Protein AF-A0A9P6EAX9-F1 (afdb_monomer_lite)

Secondary structure (DSSP, 8-state):
-------PPPP------HHHHHHHHHHHHHHHHH--S-HHHHHHHHHHHHHHHHHHHHHHHHS--TTHHHHHHHHHHHHHHHHHSTT---HHHHHHHHHHHHHHHTT-SSPPTTHHHHHHHHHHHHHHHHHHH--HHHHHHHHHHHHHHHHHHTTT--HHHHHHHHHHHHHHHHHHHTT-S-TT-THHHHHHHHHHHHHHHHTTSS-HHHHHHHHHHHHHHHHHHHHHHHHHHTTTSPPPSS-S-HHHHHHHHHHHHHHHHH--SHHHHHHHHHHHHHHHHHHHHHHT---HHHHHHHHHHHHHHHHHHHHS---HHHHHHHHHHHHHHHHHHHHHHHHHHHH---

Radius of gyration: 26.37 Å; chains: 1; bounding box: 105×35×87 Å

Sequence (346 aa):
MATRWSSQAKPSTITVTVEELLKNATVSYKAYLAVSGDLDEKRHALRRAINDYDQAYSLVIQSPHKLRVTIAINYAAALDEQFKVPGERAGRNAIEVLSQTVDDTQFRTPKSPLYPNLLDNLGQLYLNKYLEEKDGDALKSAREIFESNRVALHKTKGLLYNRALLGLATFTCLRWESGSWPKRSYTMIDELRDAIGMMKLVLQDRNAELQLACLEQLAIAHDFCYRQASSSIKFNKPAPRNSPDLADLNKAVEYNSAALQHAPDEAAAAPILVNLARQLFERHFKERSSDTFDLYEILERVRDAEECIGQLGYSSSLRALRDELIQLKDNIADYQRDKHASISPN

pLDDT: mean 85.96, std 12.09, range [41.72, 98.0]

Structure (mmCIF, N/CA/C/O backbone):
data_AF-A0A9P6EAX9-F1
#
_entry.id   AF-A0A9P6EAX9-F1
#
loop_
_atom_site.group_PDB
_atom_site.id
_atom_site.type_symbol
_atom_site.label_atom_id
_atom_site.label_alt_id
_atom_site.label_comp_id
_atom_site.label_asym_id
_atom_site.label_entity_id
_atom_site.label_seq_id
_atom_site.pdbx_PDB_ins_code
_atom_site.Cartn_x
_atom_site.Cartn_y
_atom_site.Cartn_z
_atom_site.occupancy
_atom_site.B_iso_or_equiv
_atom_site.auth_seq_id
_atom_site.auth_comp_id
_atom_site.auth_asym_id
_atom_site.auth_atom_id
_atom_site.pdbx_PDB_model_num
ATOM 1 N N . MET A 1 1 ? -71.524 12.231 39.595 1.00 41.72 1 MET A N 1
ATOM 2 C CA . MET A 1 1 ? -70.826 12.053 38.304 1.00 41.72 1 MET A CA 1
ATOM 3 C C . MET A 1 1 ? -69.331 12.067 38.577 1.00 41.72 1 MET A C 1
ATOM 5 O O . MET A 1 1 ? -68.798 13.125 38.870 1.00 41.72 1 MET A O 1
ATOM 9 N N . ALA A 1 2 ? -68.691 10.897 38.593 1.00 41.72 2 ALA A N 1
ATOM 10 C CA . ALA A 1 2 ? -67.254 10.743 38.810 1.00 41.72 2 ALA A CA 1
ATOM 11 C C . ALA A 1 2 ? -66.644 10.149 37.536 1.00 41.72 2 ALA A C 1
ATOM 13 O O . ALA A 1 2 ? -66.912 8.997 37.191 1.00 41.72 2 ALA A O 1
ATOM 14 N N . THR A 1 3 ? -65.892 10.961 36.800 1.00 50.09 3 THR A N 1
ATOM 15 C CA . THR A 1 3 ? -65.264 10.575 35.535 1.00 50.09 3 THR A CA 1
ATOM 16 C C . THR A 1 3 ? -63.892 9.965 35.816 1.00 50.09 3 THR A C 1
ATOM 18 O O . THR A 1 3 ? -63.015 10.604 36.396 1.00 50.09 3 THR A O 1
ATOM 21 N N . ARG A 1 4 ? -63.739 8.695 35.422 1.00 54.56 4 ARG A N 1
ATOM 22 C CA . ARG A 1 4 ? -62.517 7.880 35.487 1.00 54.56 4 ARG A CA 1
ATOM 23 C C . ARG A 1 4 ? -61.314 8.607 34.878 1.00 54.56 4 ARG A C 1
ATOM 25 O O . ARG A 1 4 ? -61.331 8.943 33.698 1.00 54.56 4 ARG A O 1
ATOM 32 N N . TRP A 1 5 ? -60.246 8.744 35.658 1.00 49.12 5 TRP A N 1
ATOM 33 C CA . TRP A 1 5 ? -58.908 9.038 35.150 1.00 49.12 5 TRP A CA 1
ATOM 34 C C . TRP A 1 5 ? -58.296 7.755 34.575 1.00 49.12 5 TRP A C 1
ATOM 36 O O . TRP A 1 5 ? -58.066 6.782 35.289 1.00 49.12 5 TRP A O 1
ATOM 46 N N . SER A 1 6 ? -58.073 7.752 33.263 1.00 54.78 6 SER A N 1
ATOM 47 C CA . SER A 1 6 ? -57.337 6.718 32.536 1.00 54.78 6 SER A CA 1
ATOM 48 C C . SER A 1 6 ? -55.836 6.931 32.747 1.00 54.78 6 SER A C 1
ATOM 50 O O . SER A 1 6 ? -55.277 7.897 32.228 1.00 54.78 6 SER A O 1
ATOM 52 N N . SER A 1 7 ? -55.171 6.035 33.480 1.00 59.16 7 SER A N 1
ATOM 53 C CA . SER A 1 7 ? -53.710 6.023 33.588 1.00 59.16 7 SER A CA 1
ATOM 54 C C . SER A 1 7 ? -53.091 5.603 32.249 1.00 59.16 7 SER A C 1
ATOM 56 O O . SER A 1 7 ? -53.110 4.425 31.895 1.00 59.16 7 SER A O 1
ATOM 58 N N . GLN A 1 8 ? -52.541 6.555 31.495 1.00 60.50 8 GLN A N 1
ATOM 59 C CA . GLN A 1 8 ? -51.684 6.239 30.352 1.00 60.50 8 GLN A CA 1
ATOM 60 C C . GLN A 1 8 ? -50.385 5.604 30.866 1.00 60.50 8 GLN A C 1
ATOM 62 O O . GLN A 1 8 ? -49.638 6.222 31.626 1.00 60.50 8 GLN A O 1
ATOM 67 N N . ALA A 1 9 ? -50.128 4.356 30.471 1.00 61.84 9 ALA A N 1
ATOM 68 C CA . ALA A 1 9 ? -48.857 3.691 30.719 1.00 61.84 9 ALA A CA 1
ATOM 69 C C . ALA A 1 9 ? -47.735 4.480 30.024 1.00 61.84 9 ALA A C 1
ATOM 71 O O . ALA A 1 9 ? -47.826 4.764 28.828 1.00 61.84 9 ALA A O 1
ATOM 72 N N . LYS A 1 10 ? -46.690 4.860 30.770 1.00 67.94 10 LYS A N 1
ATOM 73 C CA . LYS A 1 10 ? -45.512 5.513 30.187 1.00 67.94 10 LYS A CA 1
ATOM 74 C C . LYS A 1 10 ? -44.872 4.559 29.169 1.00 67.94 10 LYS A C 1
ATOM 76 O O . LYS A 1 10 ? -44.654 3.399 29.522 1.00 67.94 10 LYS A O 1
ATOM 81 N N . PRO A 1 11 ? -44.561 5.016 27.944 1.00 63.31 11 PRO A N 1
ATOM 82 C CA . PRO A 1 11 ? -43.847 4.193 26.979 1.00 63.31 11 PRO A CA 1
ATOM 83 C C . PRO A 1 11 ? -42.507 3.775 27.585 1.00 63.31 11 PRO A C 1
ATOM 85 O O . PRO A 1 11 ? -41.741 4.611 28.065 1.00 63.31 11 PRO A O 1
ATOM 88 N N . SER A 1 12 ? -42.248 2.471 27.610 1.00 68.31 12 SER A N 1
ATOM 89 C CA . SER A 1 12 ? -40.967 1.919 28.031 1.00 68.31 12 SER A CA 1
ATOM 90 C C . SER A 1 12 ? -39.901 2.332 27.021 1.00 68.31 12 SER A C 1
ATOM 92 O O . SER A 1 12 ? -39.884 1.832 25.895 1.00 68.31 12 SER A O 1
ATOM 94 N N . THR A 1 13 ? -39.026 3.256 27.405 1.00 78.88 13 THR A N 1
ATOM 95 C CA . THR A 1 13 ? -37.878 3.664 26.594 1.00 78.88 13 THR A CA 1
ATOM 96 C C . THR A 1 13 ? -36.884 2.504 26.541 1.00 78.88 13 THR A C 1
ATOM 98 O O . THR A 1 13 ? -36.170 2.243 27.509 1.00 78.88 13 THR A O 1
ATOM 101 N N . ILE A 1 14 ? -36.864 1.763 25.432 1.00 79.44 14 ILE A N 1
ATOM 102 C CA . ILE A 1 14 ? -35.852 0.727 25.198 1.00 79.44 14 ILE A CA 1
ATOM 103 C C . ILE A 1 14 ? -34.508 1.446 25.066 1.00 79.44 14 ILE A C 1
ATOM 105 O O . ILE A 1 14 ? -34.306 2.234 24.145 1.00 79.44 14 ILE A O 1
ATOM 109 N N . THR A 1 15 ? -33.614 1.223 26.028 1.00 87.69 15 THR A N 1
ATOM 110 C CA . THR A 1 15 ? -32.278 1.829 26.025 1.00 87.69 15 THR A CA 1
ATOM 111 C C . THR A 1 15 ? -31.355 0.902 25.248 1.00 87.69 15 THR A C 1
ATOM 113 O O . THR A 1 15 ? -31.013 -0.167 25.744 1.00 87.69 15 THR A O 1
ATOM 116 N N . VAL A 1 16 ? -31.004 1.277 24.017 1.00 90.88 16 VAL A N 1
ATOM 117 C CA . VAL A 1 16 ? -30.080 0.494 23.184 1.00 90.88 16 VAL A CA 1
ATOM 118 C C . VAL A 1 16 ? -28.661 0.649 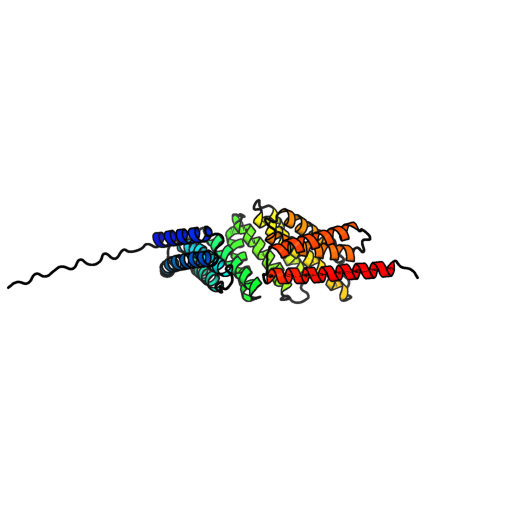23.730 1.00 90.88 16 VAL A C 1
ATOM 120 O O . VAL A 1 16 ? -28.211 1.765 23.996 1.00 90.88 16 VAL A O 1
ATOM 123 N N . THR A 1 17 ? -27.959 -0.465 23.916 1.00 95.19 17 THR A N 1
ATOM 124 C CA . THR A 1 17 ? -26.588 -0.478 24.451 1.00 95.19 17 THR A CA 1
ATOM 125 C C . THR A 1 17 ? -25.532 -0.283 23.356 1.00 95.19 17 THR A C 1
ATOM 127 O O . THR A 1 17 ? -25.765 -0.569 22.181 1.00 95.19 17 THR A O 1
ATOM 130 N N . VAL A 1 18 ? -24.329 0.168 23.735 1.00 95.56 18 VAL A N 1
ATOM 131 C CA . VAL A 1 18 ? -23.184 0.299 22.809 1.00 95.56 18 VAL A CA 1
ATOM 132 C C . VAL A 1 18 ? -22.813 -1.055 22.196 1.00 95.56 18 VAL A C 1
ATOM 134 O O . VAL A 1 18 ? -22.507 -1.140 21.007 1.00 95.56 18 VAL A O 1
ATOM 137 N N . GLU A 1 19 ? -22.851 -2.124 22.992 1.00 96.62 19 GLU A N 1
ATOM 138 C CA . GLU A 1 19 ? -22.610 -3.497 22.554 1.00 96.62 19 GLU A CA 1
ATOM 139 C C . GLU A 1 19 ? -23.600 -3.947 21.469 1.00 96.62 19 GLU A C 1
ATOM 141 O O . GLU A 1 19 ? -23.188 -4.563 20.483 1.00 96.62 19 GLU A O 1
ATOM 146 N N . GLU A 1 20 ? -24.889 -3.632 21.625 1.00 96.38 20 GLU A N 1
ATOM 147 C CA . GLU A 1 20 ? -25.919 -3.942 20.627 1.00 96.38 20 GLU A CA 1
ATOM 148 C C . GLU A 1 20 ? -25.704 -3.162 19.330 1.00 96.38 20 GLU A C 1
ATOM 150 O O . GLU A 1 20 ? -25.782 -3.755 18.253 1.00 96.38 20 GLU A O 1
ATOM 155 N N . LEU A 1 21 ? -25.366 -1.871 19.412 1.00 96.56 21 LEU A N 1
ATOM 156 C CA . LEU A 1 21 ? -25.064 -1.070 18.222 1.00 96.56 21 LEU A CA 1
ATOM 157 C C . LEU A 1 21 ? -23.832 -1.590 17.480 1.00 96.56 21 LEU A C 1
ATOM 159 O O . LEU A 1 21 ? -23.895 -1.788 16.270 1.00 96.56 21 LEU A O 1
ATOM 163 N N . LEU A 1 22 ? -22.736 -1.892 18.186 1.00 96.75 22 LEU A N 1
ATOM 164 C CA . LEU A 1 22 ? -21.545 -2.475 17.560 1.00 96.75 22 LEU A CA 1
ATOM 165 C C . LEU A 1 22 ? -21.862 -3.829 16.907 1.00 96.75 22 LEU A C 1
ATOM 167 O O . LEU A 1 22 ? -21.378 -4.119 15.809 1.00 96.75 22 LEU A O 1
ATOM 171 N N . LYS A 1 23 ? -22.678 -4.665 17.559 1.00 97.50 23 LYS A N 1
ATOM 172 C CA . LYS A 1 23 ? -23.116 -5.945 16.992 1.00 97.50 23 LYS A CA 1
ATOM 173 C C . LYS A 1 23 ? -23.905 -5.730 15.700 1.00 97.50 23 LYS A C 1
ATOM 175 O O . LYS A 1 23 ? -23.606 -6.394 14.710 1.00 97.50 23 LYS A O 1
ATOM 180 N N . ASN A 1 24 ? -24.860 -4.802 15.696 1.00 97.06 24 ASN A N 1
ATOM 181 C CA . ASN A 1 24 ? -25.660 -4.474 14.515 1.00 97.06 24 ASN A CA 1
ATOM 182 C C . ASN A 1 24 ? -24.784 -3.927 13.382 1.00 97.06 24 ASN A C 1
ATOM 184 O O . ASN A 1 24 ? -24.851 -4.443 12.269 1.00 97.06 24 ASN A O 1
ATOM 188 N N . ALA A 1 25 ? -23.877 -2.995 13.683 1.00 96.94 25 ALA A N 1
ATOM 189 C CA . ALA A 1 25 ? -22.932 -2.450 12.711 1.00 96.94 25 ALA A CA 1
ATOM 190 C C . ALA A 1 25 ? -22.034 -3.535 12.098 1.00 96.94 25 ALA A C 1
ATOM 192 O O . ALA A 1 25 ? -21.832 -3.584 10.885 1.00 96.94 25 ALA A O 1
ATOM 193 N N . THR A 1 26 ? -21.567 -4.478 12.921 1.00 97.12 26 THR A N 1
ATOM 194 C CA . THR A 1 26 ? -20.780 -5.629 12.454 1.00 97.12 26 THR A CA 1
ATOM 195 C C . THR A 1 26 ? -21.598 -6.537 11.529 1.00 97.12 26 THR A C 1
ATOM 197 O O . THR A 1 26 ? -21.067 -7.042 10.541 1.00 97.12 26 THR A O 1
ATOM 200 N N . VAL A 1 27 ? -22.883 -6.762 11.827 1.00 98.00 27 VAL A N 1
ATOM 201 C CA . VAL A 1 27 ? -23.789 -7.542 10.964 1.00 98.00 27 VAL A CA 1
ATOM 202 C C . VAL A 1 27 ? -24.004 -6.831 9.629 1.00 98.00 27 VAL A C 1
ATOM 204 O O . VAL A 1 27 ? -23.849 -7.465 8.586 1.00 98.00 27 VAL A O 1
ATOM 207 N N . SER A 1 28 ? -24.280 -5.528 9.646 1.00 97.56 28 SER A N 1
ATOM 208 C CA . SER A 1 28 ? -24.445 -4.723 8.431 1.00 97.56 28 SER A CA 1
ATOM 209 C C . SER A 1 28 ? -23.180 -4.717 7.572 1.00 97.56 28 SER A C 1
ATOM 211 O O . SER A 1 28 ? -23.262 -4.881 6.357 1.00 97.56 28 SER A O 1
ATOM 213 N N . TYR A 1 29 ? -21.996 -4.624 8.183 1.00 97.06 29 TYR A N 1
ATOM 214 C CA . TYR A 1 29 ? -20.732 -4.678 7.446 1.00 97.06 29 TYR A CA 1
ATOM 215 C C . TYR A 1 29 ? -20.460 -6.059 6.833 1.00 97.06 29 TYR A C 1
ATOM 217 O O . TYR A 1 29 ? -20.009 -6.160 5.696 1.00 97.06 2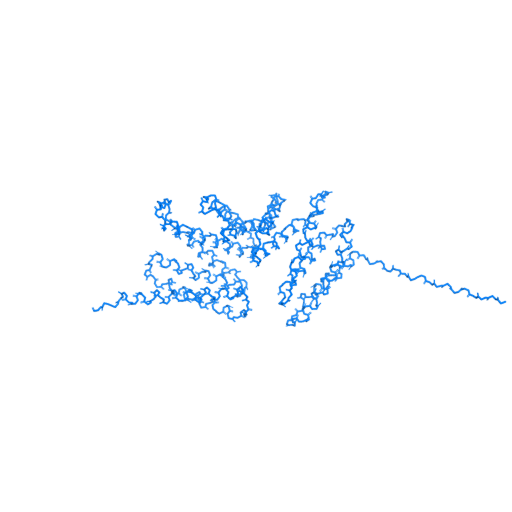9 TYR A O 1
ATOM 225 N N . LYS A 1 30 ? -20.793 -7.146 7.541 1.00 97.12 30 LYS A N 1
ATOM 226 C CA . LYS A 1 30 ? -20.725 -8.500 6.967 1.00 97.12 30 LYS A CA 1
ATOM 227 C C . LYS A 1 30 ? -21.694 -8.684 5.802 1.00 97.12 30 LYS A C 1
ATOM 229 O O . LYS A 1 30 ? -21.341 -9.359 4.842 1.00 97.12 30 LYS A O 1
ATOM 234 N N . ALA A 1 31 ? -22.885 -8.088 5.878 1.00 96.50 31 ALA A N 1
ATOM 235 C CA . ALA A 1 31 ? -23.830 -8.093 4.767 1.00 96.50 31 ALA A CA 1
ATOM 236 C C . ALA A 1 31 ? -23.253 -7.353 3.551 1.00 96.50 31 ALA A C 1
ATOM 238 O O . ALA A 1 31 ? -23.313 -7.891 2.454 1.00 96.50 31 ALA A O 1
ATOM 239 N N . TYR A 1 32 ? -22.612 -6.194 3.751 1.00 95.25 32 TYR A N 1
ATOM 240 C CA . TYR A 1 32 ? -21.865 -5.492 2.698 1.00 95.25 32 TYR A CA 1
ATOM 241 C C . TYR A 1 32 ? -20.819 -6.390 2.020 1.00 95.25 32 TYR A C 1
ATOM 243 O O . TYR A 1 32 ? -20.809 -6.491 0.795 1.00 95.25 32 TYR A O 1
ATOM 251 N N . LEU A 1 33 ? -19.982 -7.079 2.801 1.00 94.50 33 LEU A N 1
ATOM 252 C CA . LEU A 1 33 ? -18.945 -7.969 2.264 1.00 94.50 33 LEU A CA 1
ATOM 253 C C . LEU A 1 33 ? -19.511 -9.168 1.485 1.00 94.50 33 LEU A C 1
ATOM 255 O O . LEU A 1 33 ? -18.798 -9.754 0.677 1.00 94.50 33 LEU A O 1
ATOM 259 N N . ALA A 1 34 ? -20.769 -9.542 1.730 1.00 96.12 34 ALA A N 1
ATOM 260 C CA . ALA A 1 34 ? -21.436 -10.651 1.054 1.00 96.12 34 ALA A CA 1
ATOM 261 C C . ALA A 1 34 ? -22.100 -10.259 -0.281 1.00 96.12 34 ALA A C 1
ATOM 263 O O . ALA A 1 34 ? -22.456 -11.149 -1.054 1.00 96.12 34 ALA A O 1
ATOM 264 N N . VAL A 1 35 ? -22.276 -8.961 -0.571 1.00 94.94 35 VAL A N 1
ATOM 265 C CA . VAL A 1 35 ? -22.859 -8.505 -1.843 1.00 94.94 35 VAL A CA 1
ATOM 266 C C . VAL A 1 35 ? -21.855 -8.717 -2.980 1.00 94.94 35 VAL A C 1
ATOM 268 O O . VAL A 1 35 ? -20.726 -8.225 -2.927 1.00 94.94 35 VAL A O 1
ATOM 271 N N . SER A 1 36 ? -22.280 -9.412 -4.039 1.00 92.31 36 SER A N 1
ATOM 272 C CA . SER A 1 36 ? -21.478 -9.649 -5.246 1.00 92.31 36 SER A CA 1
ATOM 273 C C . SER A 1 36 ? -22.208 -9.148 -6.497 1.00 92.31 36 SER A C 1
ATOM 275 O O . SER A 1 36 ? -23.413 -9.330 -6.632 1.00 92.31 36 SER A O 1
ATOM 277 N N . GLY A 1 37 ? -21.481 -8.506 -7.415 1.00 86.25 37 GLY A N 1
ATOM 278 C CA . GLY A 1 37 ? -21.971 -8.142 -8.752 1.00 86.25 37 GLY A CA 1
ATOM 279 C C . GLY A 1 37 ? -22.761 -6.830 -8.867 1.00 86.25 37 GLY A C 1
ATOM 280 O O . GLY A 1 37 ? -22.475 -6.058 -9.779 1.00 86.25 37 GLY A O 1
ATOM 281 N N . ASP A 1 38 ? -23.705 -6.537 -7.967 1.00 93.06 38 ASP A N 1
ATOM 282 C CA . ASP A 1 38 ? -24.504 -5.299 -8.029 1.00 93.06 38 ASP A CA 1
ATOM 283 C C . ASP A 1 38 ? -23.842 -4.150 -7.243 1.00 93.06 38 ASP A C 1
ATOM 285 O O . ASP A 1 38 ? -23.732 -4.171 -6.013 1.00 93.06 38 ASP A O 1
ATOM 289 N N . LEU A 1 39 ? -23.386 -3.124 -7.969 1.00 90.50 39 LEU A N 1
ATOM 290 C CA . LEU A 1 39 ? -22.712 -1.958 -7.395 1.00 90.50 39 LEU A CA 1
ATOM 291 C C . LEU A 1 39 ? -23.649 -1.085 -6.546 1.00 90.50 39 LEU A C 1
ATOM 293 O O . LEU A 1 39 ? -23.202 -0.515 -5.547 1.00 90.50 39 LEU A O 1
ATOM 297 N N . ASP A 1 40 ? -24.923 -0.965 -6.918 1.00 92.56 40 ASP A N 1
ATOM 298 C CA . ASP A 1 40 ? -25.885 -0.125 -6.203 1.00 92.56 40 ASP A CA 1
ATOM 299 C C . ASP A 1 40 ? -26.363 -0.808 -4.921 1.00 92.56 40 ASP A C 1
ATOM 301 O O . ASP A 1 40 ? -26.431 -0.163 -3.868 1.00 92.56 40 ASP A O 1
ATOM 305 N N . GLU A 1 41 ? -26.580 -2.124 -4.964 1.00 94.44 41 GLU A N 1
ATOM 306 C CA . GLU A 1 41 ? -26.809 -2.920 -3.756 1.00 94.44 41 GLU A CA 1
ATOM 307 C C . GLU A 1 41 ? -25.602 -2.832 -2.809 1.00 94.44 41 GLU A C 1
ATOM 309 O O . GLU A 1 41 ? -25.761 -2.561 -1.613 1.00 94.44 41 GLU A O 1
ATOM 314 N N . LYS A 1 42 ? -24.379 -2.960 -3.346 1.00 92.44 42 LYS A N 1
ATOM 315 C CA . LYS A 1 42 ? -23.140 -2.873 -2.561 1.00 92.44 42 LYS A CA 1
ATOM 316 C C . LYS A 1 42 ? -22.981 -1.500 -1.900 1.00 92.44 42 LYS A C 1
ATOM 318 O O . LYS A 1 42 ? -22.670 -1.426 -0.709 1.00 92.44 42 LYS A O 1
ATOM 323 N N . ARG A 1 43 ? -23.263 -0.412 -2.628 1.00 92.75 43 ARG A N 1
ATOM 324 C CA . ARG A 1 43 ? -23.310 0.961 -2.087 1.00 92.75 43 ARG A CA 1
ATOM 325 C C . ARG A 1 43 ? -24.326 1.091 -0.960 1.00 92.75 43 ARG A C 1
ATOM 327 O O . ARG A 1 43 ? -24.022 1.685 0.075 1.00 92.75 43 ARG A O 1
ATOM 334 N N . HIS A 1 44 ? -25.531 0.560 -1.153 1.00 94.31 44 HIS A N 1
ATOM 335 C CA . HIS A 1 44 ? -26.592 0.647 -0.157 1.00 94.31 44 HIS A CA 1
ATOM 336 C C . HIS A 1 44 ? -26.225 -0.103 1.130 1.00 94.31 44 HIS A C 1
ATOM 338 O O . HIS A 1 44 ? -26.353 0.451 2.226 1.00 94.31 44 HIS A O 1
ATOM 344 N N . ALA A 1 45 ? -25.700 -1.324 1.003 1.00 95.19 45 ALA A N 1
ATOM 345 C CA . ALA A 1 45 ? -25.240 -2.123 2.134 1.00 95.19 45 ALA A CA 1
ATOM 346 C C . ALA A 1 45 ? -24.093 -1.438 2.899 1.00 95.19 45 ALA A C 1
ATOM 348 O O . ALA A 1 45 ? -24.118 -1.391 4.131 1.00 95.19 45 ALA A O 1
ATOM 349 N N . LEU A 1 46 ? -23.131 -0.840 2.186 1.00 94.81 46 LEU A N 1
ATOM 350 C CA . LEU A 1 46 ? -22.018 -0.122 2.807 1.00 94.81 46 LEU A CA 1
ATOM 351 C C . LEU A 1 46 ? -22.481 1.120 3.577 1.00 94.81 46 LEU A C 1
ATOM 353 O O . LEU A 1 46 ? -22.107 1.299 4.734 1.00 94.81 46 LEU A O 1
ATOM 357 N N . ARG A 1 47 ? -23.352 1.947 2.980 1.00 94.50 47 ARG A N 1
ATOM 358 C CA . ARG A 1 47 ? -23.925 3.126 3.656 1.00 94.50 47 ARG A CA 1
ATOM 359 C C . ARG A 1 47 ? -24.666 2.744 4.933 1.00 94.50 47 ARG A C 1
ATOM 361 O O . ARG A 1 47 ? -24.568 3.450 5.933 1.00 94.50 47 ARG A O 1
ATOM 368 N N . ARG A 1 48 ? -25.378 1.614 4.924 1.00 96.06 48 ARG A N 1
ATOM 369 C CA . ARG A 1 48 ? -26.032 1.087 6.126 1.00 96.06 48 ARG A CA 1
ATOM 370 C C . ARG A 1 48 ? -25.018 0.747 7.218 1.00 96.06 48 ARG A C 1
ATOM 372 O O . ARG A 1 48 ? -25.195 1.182 8.349 1.00 96.06 48 ARG A O 1
ATOM 379 N N . ALA A 1 49 ? -23.950 0.025 6.877 1.00 96.62 49 ALA A N 1
ATOM 380 C CA . ALA A 1 49 ? -22.894 -0.318 7.828 1.00 96.62 49 ALA A CA 1
ATOM 381 C C . ALA A 1 49 ? -22.215 0.928 8.421 1.00 96.62 49 ALA A C 1
ATOM 383 O O . ALA A 1 49 ? -22.004 0.991 9.629 1.00 96.62 49 ALA A O 1
ATOM 384 N N . ILE A 1 50 ? -21.924 1.929 7.586 1.00 95.94 50 ILE A N 1
ATOM 385 C CA . ILE A 1 50 ? -21.355 3.219 8.003 1.00 95.94 50 ILE A CA 1
ATOM 386 C C . ILE A 1 50 ? -22.288 3.925 8.988 1.00 95.94 50 ILE A C 1
ATOM 388 O O . ILE A 1 50 ? -21.835 4.321 10.055 1.00 95.94 50 ILE A O 1
ATOM 392 N N . ASN A 1 51 ? -23.586 4.020 8.685 1.00 96.00 51 ASN A N 1
ATOM 393 C CA . ASN A 1 51 ? -24.562 4.651 9.578 1.00 96.00 51 ASN A CA 1
ATOM 394 C C . ASN A 1 51 ? -24.671 3.930 10.931 1.00 96.00 51 ASN A C 1
ATOM 396 O O . ASN A 1 51 ? -24.778 4.580 11.970 1.00 96.00 51 ASN A O 1
ATOM 400 N N . ASP A 1 52 ? -24.638 2.596 10.937 1.00 97.00 52 ASP A N 1
ATOM 401 C CA . ASP A 1 52 ? -24.691 1.817 12.177 1.00 97.00 52 ASP A CA 1
ATOM 402 C C . ASP A 1 52 ? -23.409 2.004 13.014 1.00 97.00 52 ASP A C 1
ATOM 404 O O . ASP A 1 52 ? -23.475 2.114 14.243 1.00 97.00 52 ASP A O 1
ATOM 408 N N . TYR A 1 53 ? -22.237 2.082 12.369 1.00 97.44 53 TYR A N 1
ATOM 409 C CA . TYR A 1 53 ? -20.982 2.399 13.056 1.00 97.44 53 TYR A CA 1
ATOM 410 C C . TYR A 1 53 ? -20.943 3.837 13.572 1.00 97.44 53 TYR A C 1
ATOM 412 O O . TYR A 1 53 ? -20.472 4.045 14.687 1.00 97.44 53 TYR A O 1
ATOM 420 N N . ASP A 1 54 ? -21.458 4.803 12.814 1.00 96.56 54 ASP A N 1
ATOM 421 C CA . ASP A 1 54 ? -21.540 6.206 13.222 1.00 96.56 54 ASP A CA 1
ATOM 422 C C . ASP A 1 54 ? -22.381 6.365 14.494 1.00 96.56 54 ASP A C 1
ATOM 424 O O . ASP A 1 54 ? -21.944 6.969 15.476 1.00 96.56 54 ASP A O 1
ATOM 428 N N . GLN A 1 55 ? -23.542 5.701 14.542 1.00 95.62 55 GLN A N 1
ATOM 429 C CA . GLN A 1 55 ? -24.374 5.646 15.744 1.00 95.62 55 GLN A CA 1
ATOM 430 C C . GLN A 1 55 ? -23.608 5.054 16.932 1.00 95.62 55 GLN A C 1
ATOM 432 O O . GLN A 1 55 ? -23.576 5.662 18.003 1.00 95.62 55 GLN A O 1
ATOM 437 N N . ALA A 1 56 ? -22.941 3.909 16.753 1.00 96.19 56 ALA A N 1
ATOM 438 C CA . ALA A 1 56 ? -22.143 3.296 17.815 1.00 96.19 56 ALA A CA 1
ATOM 439 C C . ALA A 1 56 ? -20.995 4.214 18.281 1.00 96.19 56 ALA A C 1
ATOM 441 O O . ALA A 1 56 ? -20.741 4.331 19.484 1.00 96.19 56 ALA A O 1
ATOM 442 N N . TYR A 1 57 ? -20.313 4.872 17.340 1.00 96.44 57 TYR A N 1
ATOM 443 C CA . TYR A 1 57 ? -19.172 5.745 17.597 1.00 96.44 57 TYR A CA 1
ATOM 444 C C . TYR A 1 57 ? -19.583 7.027 18.334 1.00 96.44 57 TYR A C 1
ATOM 446 O O . TYR A 1 57 ? -18.947 7.400 19.322 1.00 96.44 57 TYR A O 1
ATOM 454 N N . SER A 1 58 ? -20.700 7.643 17.938 1.00 95.00 58 SER A N 1
ATOM 455 C CA . SER A 1 58 ? -21.240 8.858 18.562 1.00 95.00 58 SER A CA 1
ATOM 456 C C . SER A 1 58 ? -21.579 8.679 20.049 1.00 95.00 58 SER A C 1
ATOM 458 O O . SER A 1 58 ? -21.436 9.618 20.834 1.00 95.00 58 SER A O 1
ATOM 460 N N . LEU A 1 59 ? -21.951 7.466 20.478 1.00 94.06 59 LEU A N 1
ATOM 461 C CA . LEU A 1 59 ? -22.169 7.169 21.897 1.00 94.06 59 LEU A CA 1
ATOM 462 C C . LEU A 1 59 ? -20.854 7.043 22.665 1.00 94.06 59 LEU A C 1
ATOM 464 O O . LEU A 1 59 ? -20.722 7.541 23.785 1.00 94.06 59 LEU A O 1
ATOM 468 N N . VAL A 1 60 ? -19.861 6.372 22.079 1.00 94.12 60 VAL A N 1
ATOM 469 C CA . VAL A 1 60 ? -18.596 6.102 22.776 1.00 94.12 60 VAL A CA 1
ATOM 470 C C . VAL A 1 60 ? -17.624 7.263 22.734 1.00 94.12 60 VAL A C 1
ATOM 472 O O . VAL A 1 60 ? -16.668 7.240 23.504 1.00 94.12 60 VAL A O 1
ATOM 475 N N . ILE A 1 61 ? -17.817 8.264 21.877 1.00 92.25 61 ILE A N 1
ATOM 476 C CA . ILE A 1 61 ? -16.938 9.436 21.828 1.00 92.25 61 ILE A CA 1
ATOM 477 C C . ILE A 1 61 ? -17.166 10.353 23.036 1.00 92.25 61 ILE A C 1
ATOM 479 O O . ILE A 1 61 ? -16.210 10.815 23.658 1.00 92.25 61 ILE A O 1
ATOM 483 N N . GLN A 1 62 ? -18.423 10.495 23.462 1.00 88.75 62 GLN A N 1
ATOM 484 C CA . GLN A 1 62 ? -18.831 11.379 24.557 1.00 88.75 62 GLN A CA 1
ATOM 485 C C . GLN A 1 62 ? -18.436 10.855 25.942 1.00 88.75 62 GLN A C 1
ATOM 487 O O . GLN A 1 62 ? -18.339 11.623 26.893 1.00 88.75 62 GLN A O 1
ATOM 492 N N . SER A 1 63 ? -18.226 9.545 26.087 1.00 85.69 63 SER A N 1
ATOM 493 C CA . SER A 1 63 ? -17.917 8.917 27.376 1.00 85.69 63 SER A CA 1
ATOM 494 C C . SER A 1 63 ? -16.850 7.834 27.229 1.00 85.69 63 SER A C 1
ATOM 496 O O . SER A 1 63 ? -16.895 7.067 26.266 1.00 85.69 63 SER A O 1
ATOM 498 N N . PRO A 1 64 ? -15.863 7.734 28.142 1.00 87.44 64 PRO A N 1
ATOM 499 C CA . PRO A 1 64 ? -14.858 6.679 28.082 1.00 87.44 64 PRO A CA 1
ATOM 500 C C . PRO A 1 64 ? -15.512 5.291 28.053 1.00 87.44 64 PRO A C 1
ATOM 502 O O . PRO A 1 64 ? -16.159 4.882 29.010 1.00 87.44 64 PRO A O 1
ATOM 505 N N . HIS A 1 65 ? -15.319 4.552 26.959 1.00 93.00 65 HIS A N 1
ATOM 506 C CA . HIS A 1 65 ? -15.862 3.205 26.798 1.00 93.00 65 HIS A CA 1
ATOM 507 C C . HIS A 1 65 ? -14.770 2.218 26.381 1.00 93.00 65 HIS A C 1
ATOM 509 O O . HIS A 1 65 ? -13.925 2.539 25.542 1.00 93.00 65 HIS A O 1
ATOM 515 N N . LYS A 1 66 ? -14.803 0.993 26.923 1.00 93.25 66 LYS A N 1
ATOM 516 C CA . LYS A 1 66 ? -13.805 -0.056 26.628 1.00 93.25 66 LYS A CA 1
ATOM 517 C C . LYS A 1 66 ? -13.779 -0.464 25.148 1.00 93.25 66 LYS A C 1
ATOM 519 O O . LYS A 1 66 ? -12.736 -0.856 24.641 1.00 93.25 66 LYS A O 1
ATOM 524 N N . LEU A 1 67 ? -14.918 -0.340 24.458 1.00 95.12 67 LEU A N 1
ATOM 525 C CA . LEU A 1 67 ? -15.069 -0.694 23.040 1.00 95.12 67 LEU A CA 1
ATOM 526 C C . LEU A 1 67 ? -14.735 0.452 22.077 1.00 95.12 67 LEU A C 1
ATOM 528 O O . LEU A 1 67 ? -14.812 0.245 20.871 1.00 95.12 67 LEU A O 1
ATOM 532 N N . ARG A 1 68 ? -14.360 1.643 22.572 1.00 95.44 68 ARG A N 1
ATOM 533 C CA . ARG A 1 68 ? -14.119 2.824 21.723 1.00 95.44 68 ARG A CA 1
ATOM 534 C C . ARG A 1 68 ? -13.117 2.534 20.602 1.00 95.44 68 ARG A C 1
ATOM 536 O O . ARG A 1 68 ? -13.428 2.778 19.446 1.00 95.44 68 ARG A O 1
ATOM 543 N N . VAL A 1 69 ? -11.958 1.957 20.936 1.00 96.31 69 VAL A N 1
ATOM 544 C CA . VAL A 1 69 ? -10.903 1.652 19.948 1.00 96.31 69 VAL A CA 1
ATOM 545 C C . VAL A 1 69 ? -11.380 0.630 18.912 1.00 96.31 69 VAL A C 1
ATOM 547 O O . VAL A 1 69 ? -11.114 0.794 17.729 1.00 96.31 69 VAL A O 1
ATOM 550 N N . THR A 1 70 ? -12.122 -0.397 19.334 1.00 97.06 70 THR A N 1
ATOM 551 C CA . THR A 1 70 ? -12.686 -1.403 18.420 1.00 97.06 70 THR A CA 1
ATOM 552 C C . THR A 1 70 ? -13.700 -0.789 17.458 1.00 97.06 70 THR A C 1
ATOM 554 O O . THR A 1 70 ? -13.630 -1.047 16.260 1.00 97.06 70 THR A O 1
ATOM 557 N N . ILE A 1 71 ? -14.618 0.040 17.969 1.00 97.25 71 ILE A N 1
ATOM 558 C CA . ILE A 1 71 ? -15.618 0.731 17.146 1.00 97.25 71 ILE A CA 1
ATOM 559 C C . ILE A 1 71 ? -14.922 1.663 16.153 1.00 97.25 71 ILE A C 1
ATOM 561 O O . ILE A 1 71 ? -15.239 1.603 14.975 1.00 97.25 71 ILE A O 1
ATOM 565 N N . ALA A 1 72 ? -13.944 2.456 16.598 1.00 97.31 72 ALA A N 1
ATOM 566 C CA . ALA A 1 72 ? -13.209 3.383 15.739 1.00 97.31 72 ALA A CA 1
ATOM 567 C C . ALA A 1 72 ? -12.478 2.674 14.591 1.00 97.31 72 ALA A C 1
ATOM 569 O O . ALA A 1 72 ? -12.600 3.088 13.443 1.00 97.31 72 ALA A O 1
ATOM 570 N N . ILE A 1 73 ? -11.761 1.581 14.885 1.00 97.31 73 ILE A N 1
ATOM 571 C CA . ILE A 1 73 ? -11.054 0.783 13.871 1.00 97.31 73 ILE A CA 1
ATOM 572 C C . ILE A 1 73 ? -12.033 0.247 12.821 1.00 97.31 73 ILE A C 1
ATOM 574 O O . ILE A 1 73 ? -11.790 0.394 11.625 1.00 97.31 73 ILE A O 1
ATOM 578 N N . ASN A 1 74 ? -13.144 -0.347 13.260 1.00 97.06 74 ASN A N 1
ATOM 579 C CA . ASN A 1 74 ? -14.124 -0.929 12.346 1.00 97.06 74 ASN A CA 1
ATOM 580 C C . ASN A 1 74 ? -14.879 0.145 11.552 1.00 97.06 74 ASN A C 1
ATOM 582 O O . ASN A 1 74 ? -15.163 -0.048 10.371 1.00 97.06 74 ASN A O 1
ATOM 586 N N . TYR A 1 75 ? -15.175 1.280 12.186 1.00 97.19 75 TYR A N 1
ATOM 587 C CA . TYR A 1 75 ? -15.827 2.407 11.538 1.00 97.19 75 TYR A CA 1
ATOM 588 C C . TYR A 1 75 ? -14.932 3.009 10.452 1.00 97.19 75 TYR A C 1
ATOM 590 O O . TYR A 1 75 ? -15.366 3.163 9.313 1.00 97.19 75 TYR A O 1
ATOM 598 N N . ALA A 1 76 ? -13.662 3.265 10.770 1.00 96.06 76 ALA A N 1
ATOM 599 C CA . ALA A 1 76 ? -12.694 3.770 9.804 1.00 96.06 76 ALA A CA 1
ATOM 600 C C . ALA A 1 76 ? -12.481 2.805 8.632 1.00 96.06 76 ALA A C 1
ATOM 602 O O . ALA A 1 76 ? -12.365 3.262 7.502 1.00 96.06 76 ALA A O 1
ATOM 603 N N . ALA A 1 77 ? -12.494 1.488 8.869 1.00 94.62 77 ALA A N 1
ATOM 604 C CA . ALA A 1 77 ? -12.438 0.501 7.792 1.00 94.62 77 ALA A CA 1
ATOM 605 C C . ALA A 1 77 ? -13.656 0.600 6.855 1.00 94.62 77 ALA A C 1
ATOM 607 O O . ALA A 1 77 ? -13.495 0.589 5.640 1.00 94.62 77 ALA A O 1
ATOM 608 N N . ALA A 1 78 ? -14.868 0.763 7.398 1.00 94.94 78 ALA A N 1
ATOM 609 C CA . ALA A 1 78 ? -16.065 0.962 6.578 1.00 94.94 78 ALA A CA 1
ATOM 610 C C . ALA A 1 78 ? -16.025 2.285 5.785 1.00 94.94 78 ALA A C 1
ATOM 612 O O . ALA A 1 78 ? -16.455 2.325 4.634 1.00 94.94 78 ALA A O 1
ATOM 613 N N . LEU A 1 79 ? -15.482 3.353 6.378 1.00 94.44 79 LEU A N 1
ATOM 614 C CA . LEU A 1 79 ? -15.271 4.636 5.700 1.00 94.44 79 LEU A CA 1
ATOM 615 C C . LEU A 1 79 ? -14.209 4.543 4.587 1.00 94.44 79 LEU A C 1
ATOM 617 O O . LEU A 1 79 ? -14.392 5.137 3.527 1.00 94.44 79 LEU A O 1
ATOM 621 N N . ASP A 1 80 ? -13.131 3.780 4.792 1.00 91.44 80 ASP A N 1
ATOM 622 C CA . ASP A 1 80 ? -12.102 3.520 3.772 1.00 91.44 80 ASP A CA 1
ATOM 623 C C . ASP A 1 80 ? -12.668 2.722 2.587 1.00 91.44 80 ASP A C 1
ATOM 625 O O . ASP A 1 80 ? -12.446 3.066 1.428 1.00 91.44 80 ASP A O 1
ATOM 629 N N . GLU A 1 81 ? -13.493 1.706 2.855 1.00 90.94 81 GLU A N 1
ATOM 630 C CA . GLU A 1 81 ? -14.194 0.962 1.803 1.00 90.94 81 GLU A CA 1
ATOM 631 C C . GLU A 1 81 ? -15.097 1.858 0.950 1.00 90.94 81 GLU A C 1
ATOM 633 O O . GLU A 1 81 ? -15.207 1.644 -0.258 1.00 90.94 81 GLU A O 1
ATOM 638 N N . GLN A 1 82 ? -15.703 2.898 1.535 1.00 90.12 82 GLN A N 1
ATOM 639 C CA . GLN A 1 82 ? -16.531 3.842 0.780 1.00 90.12 82 GLN A CA 1
ATOM 640 C C . GLN A 1 82 ? -15.720 4.544 -0.308 1.00 90.12 82 GLN A C 1
ATOM 642 O O . GLN A 1 82 ? -16.247 4.790 -1.389 1.00 90.12 82 GLN A O 1
ATOM 647 N N . PHE A 1 83 ? -14.440 4.824 -0.058 1.00 82.06 83 PHE A N 1
ATOM 648 C CA . PHE A 1 83 ? -13.560 5.471 -1.027 1.00 82.06 83 PHE A CA 1
ATOM 649 C C . PHE A 1 83 ? -13.222 4.573 -2.225 1.00 82.06 83 PHE A C 1
ATOM 651 O O . PHE A 1 83 ? -13.034 5.057 -3.340 1.00 82.06 83 PHE A O 1
ATOM 658 N N . LYS A 1 84 ? -13.206 3.253 -2.023 1.00 83.06 84 LYS A N 1
ATOM 659 C CA . LYS A 1 84 ? -12.949 2.272 -3.089 1.00 83.06 84 LYS A CA 1
ATOM 660 C C . LYS A 1 84 ? -14.141 2.114 -4.034 1.00 83.06 84 LYS A C 1
ATOM 662 O O . LYS A 1 84 ? -13.998 1.556 -5.120 1.00 83.06 84 LYS A O 1
ATOM 667 N N . VAL A 1 85 ? -15.321 2.603 -3.645 1.00 79.75 85 VAL A N 1
ATOM 668 C CA . VAL A 1 85 ? -16.525 2.558 -4.474 1.00 79.75 85 VAL A CA 1
ATOM 669 C C . VAL A 1 85 ? -16.529 3.738 -5.460 1.00 79.75 85 VAL A C 1
ATOM 671 O O . VAL A 1 85 ? -16.557 4.894 -5.032 1.00 79.75 85 VAL A O 1
ATOM 674 N N . PRO A 1 86 ? -16.570 3.495 -6.787 1.00 74.31 86 PRO A N 1
ATOM 675 C CA . PRO A 1 86 ? -16.542 4.565 -7.781 1.00 74.31 86 PRO A CA 1
ATOM 676 C C . PRO A 1 86 ? -17.626 5.626 -7.545 1.00 74.31 86 PRO A C 1
ATOM 678 O O . PRO A 1 86 ? -18.806 5.293 -7.410 1.00 74.31 86 PRO A O 1
ATOM 681 N N . GLY A 1 87 ? -17.235 6.904 -7.551 1.00 71.56 87 GLY A N 1
ATOM 682 C CA . GLY A 1 87 ? -18.140 8.056 -7.430 1.00 71.56 87 GLY A CA 1
ATOM 683 C C . GLY A 1 87 ? -18.366 8.577 -6.005 1.00 71.56 87 GLY A C 1
ATOM 684 O O . GLY A 1 87 ? -18.960 9.642 -5.850 1.00 71.56 87 GLY A O 1
ATOM 685 N N . GLU A 1 88 ? -17.869 7.889 -4.980 1.00 71.81 88 GLU A N 1
ATOM 686 C CA . GLU A 1 88 ? -17.917 8.349 -3.590 1.00 71.81 88 GLU A CA 1
ATOM 687 C C . GLU A 1 88 ? -16.638 9.140 -3.234 1.00 71.81 88 GLU A C 1
ATOM 689 O O . GLU A 1 88 ? -15.543 8.827 -3.696 1.00 71.81 88 GLU A O 1
ATOM 694 N N . ARG A 1 89 ? -16.753 10.201 -2.422 1.00 62.53 89 ARG A N 1
ATOM 695 C CA . ARG A 1 89 ? -15.614 11.006 -1.930 1.00 62.53 89 ARG A CA 1
ATOM 696 C C . ARG A 1 89 ? -15.711 11.138 -0.408 1.00 62.53 89 ARG A C 1
ATOM 698 O O . ARG A 1 89 ? -16.381 12.050 0.065 1.00 62.53 89 ARG A O 1
ATOM 705 N N . ALA A 1 90 ? -15.083 10.239 0.357 1.00 58.22 90 ALA A N 1
ATOM 706 C CA . ALA A 1 90 ? -15.256 10.213 1.822 1.00 58.22 90 ALA A CA 1
ATOM 707 C C . ALA A 1 90 ? -14.010 9.864 2.672 1.00 58.22 90 ALA A C 1
ATOM 709 O O . ALA A 1 90 ? -14.116 9.817 3.896 1.00 58.22 90 ALA A O 1
ATOM 710 N N . GLY A 1 91 ? -12.813 9.700 2.087 1.00 58.72 91 GLY A N 1
ATOM 711 C CA . GLY A 1 91 ? -11.619 9.235 2.824 1.00 58.72 91 GLY A CA 1
ATOM 712 C C . GLY A 1 91 ? -11.179 10.104 4.020 1.00 58.72 91 GLY A C 1
ATOM 713 O O . GLY A 1 91 ? -10.553 9.610 4.956 1.00 58.72 91 GLY A O 1
ATOM 714 N N . ARG A 1 92 ? -11.558 11.390 4.058 1.00 66.19 92 ARG A N 1
ATOM 715 C CA . ARG A 1 92 ? -11.199 12.310 5.157 1.00 66.19 92 ARG A CA 1
ATOM 716 C C . ARG A 1 92 ? -11.804 11.910 6.503 1.00 66.19 92 ARG A C 1
ATOM 718 O O . ARG A 1 92 ? -11.167 12.120 7.532 1.00 66.19 92 ARG A O 1
ATOM 725 N N . ASN A 1 93 ? -12.974 11.276 6.490 1.00 88.12 93 ASN A N 1
ATOM 726 C CA . ASN A 1 93 ? -13.692 10.934 7.715 1.00 88.12 93 ASN A CA 1
ATOM 727 C C . ASN A 1 93 ? -12.994 9.797 8.481 1.00 88.12 93 ASN A C 1
ATOM 729 O O . ASN A 1 93 ? -13.012 9.778 9.708 1.00 88.12 93 ASN A O 1
ATOM 733 N N . ALA A 1 94 ? -12.333 8.865 7.780 1.00 94.25 94 ALA A N 1
ATOM 734 C CA . ALA A 1 94 ? -11.624 7.755 8.420 1.00 94.25 94 ALA A CA 1
ATOM 735 C C . ALA A 1 94 ? -10.410 8.244 9.230 1.00 94.25 94 ALA A C 1
ATOM 737 O O . ALA A 1 94 ? -10.213 7.822 10.371 1.00 94.25 94 ALA A O 1
ATOM 738 N N . ILE A 1 95 ? -9.629 9.173 8.662 1.00 95.38 95 ILE A N 1
ATOM 739 C CA . ILE A 1 95 ? -8.489 9.802 9.347 1.00 95.38 95 ILE A CA 1
ATOM 740 C C . ILE A 1 95 ? -8.970 10.553 10.588 1.00 95.38 95 ILE A C 1
ATOM 742 O O . ILE A 1 95 ? -8.382 10.390 11.650 1.00 95.38 95 ILE A O 1
ATOM 746 N N . GLU A 1 96 ? -10.051 11.329 10.483 1.00 95.12 96 GLU A N 1
ATOM 747 C CA . GLU A 1 96 ? -10.610 12.076 11.616 1.00 95.12 96 GLU A CA 1
ATOM 748 C C . GLU A 1 96 ? -11.014 11.151 12.776 1.00 95.12 96 GLU A C 1
ATOM 750 O O . GLU A 1 96 ? -10.574 11.354 13.911 1.00 95.12 96 GLU A O 1
ATOM 755 N N . VAL A 1 97 ? -11.768 10.084 12.482 1.00 96.12 97 VAL A N 1
ATOM 756 C CA . VAL A 1 97 ? -12.201 9.085 13.476 1.00 96.12 97 VAL A CA 1
ATOM 757 C C . VAL A 1 97 ? -11.003 8.455 14.193 1.00 96.12 97 VAL A C 1
ATOM 759 O O . VAL A 1 97 ? -10.994 8.350 15.427 1.00 96.12 97 VAL A O 1
ATOM 762 N N . LEU A 1 98 ? -9.975 8.035 13.448 1.00 96.81 98 LEU A N 1
ATOM 763 C CA . LEU A 1 98 ? -8.810 7.384 14.043 1.00 96.81 98 LEU A CA 1
ATOM 764 C C . LEU A 1 98 ? -7.902 8.370 14.786 1.00 96.81 98 LEU A C 1
ATOM 766 O O . LEU A 1 98 ? -7.480 8.043 15.894 1.00 96.81 98 LEU A O 1
ATOM 770 N N . SER A 1 99 ? -7.639 9.561 14.243 1.00 96.62 99 SER A N 1
ATOM 771 C CA . SER A 1 99 ? -6.820 10.589 14.903 1.00 96.62 99 SER A CA 1
ATOM 772 C C . SER A 1 99 ? -7.427 11.010 16.237 1.00 96.62 99 SER A C 1
ATOM 774 O O . SER A 1 99 ? -6.742 10.967 17.258 1.00 96.62 99 SER A O 1
ATOM 776 N N . GLN A 1 100 ? -8.736 11.279 16.276 1.00 95.50 100 GLN A N 1
ATOM 777 C CA . GLN A 1 100 ? -9.424 11.599 17.526 1.00 95.50 100 GLN A CA 1
ATOM 778 C C . GLN A 1 100 ? -9.340 10.445 18.537 1.00 95.50 100 GLN A C 1
ATOM 780 O O . GLN A 1 100 ? -9.106 10.652 19.729 1.00 95.50 100 GLN A O 1
ATOM 785 N N . THR A 1 101 ? -9.474 9.202 18.065 1.00 96.12 101 THR A N 1
ATOM 786 C CA . THR A 1 101 ? -9.341 8.025 18.933 1.00 96.12 101 THR A CA 1
ATOM 787 C C . THR A 1 101 ? -7.909 7.852 19.454 1.00 96.12 101 THR A C 1
ATOM 789 O O . THR A 1 101 ? -7.730 7.427 20.602 1.00 96.12 101 THR A O 1
ATOM 792 N N . VAL A 1 102 ? -6.884 8.172 18.655 1.00 96.06 102 VAL A N 1
ATOM 793 C CA . VAL A 1 102 ? -5.474 8.169 19.082 1.00 96.06 102 VAL A CA 1
ATOM 794 C C . VAL A 1 102 ? -5.256 9.215 20.165 1.00 96.06 102 VAL A C 1
ATOM 796 O O . VAL A 1 102 ? -4.742 8.858 21.229 1.00 96.06 102 VAL A O 1
ATOM 799 N N . ASP A 1 103 ? -5.714 10.447 19.947 1.00 94.75 103 ASP A N 1
ATOM 800 C CA . ASP A 1 103 ? -5.561 11.551 20.898 1.00 94.75 103 ASP A CA 1
ATOM 801 C C . ASP A 1 103 ? -6.181 11.231 22.261 1.00 94.75 103 ASP A C 1
ATOM 803 O O . ASP A 1 103 ? -5.569 11.452 23.309 1.00 94.75 103 ASP A O 1
ATOM 807 N N . ASP A 1 104 ? -7.352 10.598 22.250 1.00 90.94 104 ASP A N 1
ATOM 808 C CA . ASP A 1 104 ? -8.046 10.167 23.460 1.00 90.94 104 ASP A CA 1
ATOM 809 C C . ASP A 1 104 ? -7.385 8.978 24.169 1.00 90.94 104 ASP A C 1
ATOM 811 O O . ASP A 1 104 ? -7.564 8.790 25.380 1.00 90.94 104 ASP A O 1
ATOM 815 N N . THR A 1 105 ? -6.694 8.113 23.421 1.00 92.00 105 THR A N 1
ATOM 816 C CA . THR A 1 105 ? -6.161 6.839 23.931 1.00 92.00 105 THR A CA 1
ATOM 817 C C . THR A 1 105 ? -4.696 6.947 24.345 1.00 92.00 105 THR A C 1
ATOM 819 O O . THR A 1 105 ? -4.272 6.226 25.252 1.00 92.00 105 THR A O 1
ATOM 822 N N . GLN A 1 106 ? -3.916 7.847 23.738 1.00 92.56 106 GLN A N 1
ATOM 823 C CA . GLN A 1 106 ? -2.465 7.926 23.937 1.00 92.56 106 GLN A CA 1
ATOM 824 C C . GLN A 1 106 ? -2.056 8.202 25.392 1.00 92.56 106 GLN A C 1
ATOM 826 O O . GLN A 1 106 ? -1.005 7.719 25.822 1.00 92.56 106 GLN A O 1
ATOM 831 N N . PHE A 1 107 ? -2.906 8.895 26.158 1.00 89.94 107 PHE A N 1
ATOM 832 C CA . PHE A 1 107 ? -2.677 9.248 27.565 1.00 89.94 107 PHE A CA 1
ATOM 833 C C . PHE A 1 107 ? -3.324 8.280 28.571 1.00 89.94 107 PHE A C 1
ATOM 835 O O . PHE A 1 107 ? -3.174 8.453 29.781 1.00 89.94 107 PHE A O 1
ATOM 842 N N . ARG A 1 108 ? -4.047 7.249 28.112 1.00 89.06 108 ARG A N 1
ATOM 843 C CA . ARG A 1 108 ? -4.729 6.298 29.006 1.00 89.06 108 ARG A CA 1
ATOM 844 C C . ARG A 1 108 ? -3.778 5.224 29.519 1.00 89.06 108 ARG A C 1
ATOM 846 O O . ARG A 1 108 ? -2.972 4.680 28.767 1.00 89.06 108 ARG A O 1
ATOM 853 N N . THR A 1 109 ? -3.937 4.871 30.794 1.00 83.56 109 THR A N 1
ATOM 854 C CA . THR A 1 109 ? -3.208 3.770 31.434 1.00 83.56 109 THR A CA 1
ATOM 855 C C . THR A 1 109 ? -4.197 2.825 32.128 1.00 83.56 109 THR A C 1
ATOM 857 O O . THR A 1 109 ? -4.948 3.290 32.985 1.00 83.56 109 THR A O 1
ATOM 860 N N . PRO A 1 110 ? -4.213 1.520 31.792 1.00 86.12 110 PRO A N 1
ATOM 861 C CA . PRO A 1 110 ? -3.452 0.881 30.715 1.00 86.12 110 PRO A CA 1
ATOM 862 C C . PRO A 1 110 ? -3.954 1.299 29.320 1.00 86.12 110 PRO A C 1
ATOM 864 O O . PRO A 1 110 ? -5.135 1.597 29.134 1.00 86.12 110 PRO A O 1
ATOM 867 N N . LYS A 1 111 ? -3.057 1.301 28.324 1.00 89.88 111 LYS A N 1
ATOM 868 C CA . LYS A 1 111 ? -3.452 1.478 26.918 1.00 89.88 111 LYS A CA 1
ATOM 869 C C . LYS A 1 111 ? -4.275 0.277 26.451 1.00 89.88 111 LYS A C 1
ATOM 871 O O . LYS A 1 111 ? -4.059 -0.846 26.906 1.00 89.88 111 LYS A O 1
ATOM 876 N N . SER A 1 112 ? -5.193 0.514 25.513 1.00 91.38 112 SER A N 1
ATOM 877 C CA . SER A 1 112 ? -5.914 -0.573 24.843 1.00 91.38 112 SER A CA 1
ATOM 878 C C . SER A 1 112 ? -4.919 -1.529 24.169 1.00 91.38 112 SER A C 1
ATOM 880 O O . SER A 1 112 ? -3.989 -1.050 23.515 1.00 91.38 112 SER A O 1
ATOM 882 N N . PRO A 1 113 ? -5.117 -2.858 24.245 1.00 93.31 113 PRO A N 1
ATOM 883 C CA . PRO A 1 113 ? -4.285 -3.812 23.510 1.00 93.31 113 PRO A CA 1
ATOM 884 C C . PRO A 1 113 ? -4.373 -3.624 21.986 1.00 93.31 113 PRO A C 1
ATOM 886 O O . PRO A 1 113 ? -3.468 -4.038 21.274 1.00 93.31 113 PRO A O 1
ATOM 889 N N . LEU A 1 114 ? -5.427 -2.962 21.493 1.00 95.69 114 LEU A N 1
ATOM 890 C CA . LEU A 1 114 ? -5.624 -2.631 20.077 1.00 95.69 114 LEU A CA 1
ATOM 891 C C . LEU A 1 114 ? -4.996 -1.290 19.667 1.00 95.69 114 LEU A C 1
ATOM 893 O O . LEU A 1 114 ? -5.128 -0.879 18.518 1.00 95.69 114 LEU A O 1
ATOM 897 N N . TYR A 1 115 ? -4.331 -0.578 20.582 1.00 95.44 115 TYR A N 1
ATOM 898 C CA . TYR A 1 115 ? -3.681 0.695 20.264 1.00 95.44 115 TYR A CA 1
ATOM 899 C C . TYR A 1 115 ? -2.643 0.583 19.126 1.00 95.44 115 TYR A C 1
ATOM 901 O O . TYR A 1 115 ? -2.625 1.460 18.267 1.00 95.44 115 TYR A O 1
ATOM 909 N N . PRO A 1 116 ? -1.835 -0.491 19.023 1.00 95.88 116 PRO A N 1
ATOM 910 C CA . PRO A 1 116 ? -0.944 -0.661 17.876 1.00 95.88 116 PRO A CA 1
ATOM 911 C C . PRO A 1 116 ? -1.674 -0.840 16.534 1.00 95.88 116 PRO A C 1
ATOM 913 O O . PRO A 1 116 ? -1.214 -0.323 15.521 1.00 95.88 116 PRO A O 1
ATOM 916 N N . ASN A 1 117 ? -2.826 -1.524 16.514 1.00 96.00 117 ASN A N 1
ATOM 917 C CA . ASN A 1 117 ? -3.665 -1.639 15.312 1.00 96.00 117 ASN A CA 1
ATOM 918 C C . ASN A 1 117 ? -4.253 -0.283 14.907 1.00 96.00 117 ASN A C 1
ATOM 920 O O . ASN A 1 117 ? -4.321 0.035 13.726 1.00 96.00 117 ASN A O 1
ATOM 924 N N . LEU A 1 118 ? -4.659 0.520 15.893 1.00 96.56 118 LEU A N 1
ATOM 925 C CA . LEU A 1 118 ? -5.148 1.877 15.669 1.00 96.56 118 LEU A CA 1
ATOM 926 C C . LEU A 1 118 ? -4.081 2.749 14.988 1.00 96.56 118 LEU A C 1
ATOM 928 O O . LEU A 1 118 ? -4.388 3.428 14.011 1.00 96.56 118 LEU A O 1
ATOM 932 N N . LEU A 1 119 ? -2.836 2.703 15.477 1.00 97.12 119 LEU A N 1
ATOM 933 C CA . LEU A 1 119 ? -1.721 3.428 14.864 1.00 97.12 119 LEU A CA 1
ATOM 934 C C . LEU A 1 119 ? -1.395 2.901 13.461 1.00 97.12 119 LEU A C 1
ATOM 936 O O . LEU A 1 119 ? -1.206 3.702 12.556 1.00 97.12 119 LEU A O 1
ATOM 940 N N . ASP A 1 120 ? -1.354 1.582 13.260 1.00 95.81 120 ASP A N 1
ATOM 941 C CA . ASP A 1 120 ? -1.091 0.987 11.939 1.00 95.81 120 ASP A CA 1
ATOM 942 C C . ASP A 1 120 ? -2.100 1.475 10.890 1.00 95.81 120 ASP A C 1
ATOM 944 O O . ASP A 1 120 ? -1.712 1.999 9.846 1.00 95.81 120 ASP A O 1
ATOM 948 N N . ASN A 1 121 ? -3.393 1.399 11.217 1.00 95.69 121 ASN A N 1
ATOM 949 C CA . ASN A 1 121 ? -4.462 1.833 10.323 1.00 95.69 121 ASN A CA 1
ATOM 950 C C . ASN A 1 121 ? -4.392 3.338 10.036 1.00 95.69 121 ASN A C 1
ATOM 952 O O . ASN A 1 121 ? -4.538 3.749 8.887 1.00 95.69 121 ASN A O 1
ATOM 956 N N . LEU A 1 122 ? -4.142 4.169 11.054 1.00 96.88 122 LEU A N 1
ATOM 957 C CA . LEU A 1 122 ? -4.022 5.615 10.862 1.00 96.88 122 LEU A CA 1
ATOM 958 C C . LEU A 1 122 ? -2.805 5.977 9.997 1.00 96.88 122 LEU A C 1
ATOM 960 O O . LEU A 1 122 ? -2.912 6.822 9.109 1.00 96.88 122 LEU A O 1
ATOM 964 N N . GLY A 1 123 ? -1.665 5.317 10.220 1.00 95.94 123 GLY A N 1
ATOM 965 C CA . GLY A 1 123 ? -0.459 5.500 9.412 1.00 95.94 123 GLY A CA 1
ATOM 966 C C . GLY A 1 123 ? -0.707 5.161 7.943 1.00 95.94 123 GLY A C 1
ATOM 967 O O . GLY A 1 123 ? -0.333 5.938 7.063 1.00 95.94 123 GLY A O 1
ATOM 968 N N . GLN A 1 124 ? -1.411 4.056 7.678 1.00 94.19 124 GLN A N 1
ATOM 969 C CA . GLN A 1 124 ? -1.782 3.653 6.321 1.00 94.19 124 GLN A CA 1
ATOM 970 C C . GLN A 1 124 ? -2.742 4.646 5.653 1.00 94.19 124 GLN A C 1
ATOM 972 O O . GLN A 1 124 ? -2.549 4.980 4.488 1.00 94.19 124 GLN A O 1
ATOM 977 N N . LEU A 1 125 ? -3.746 5.160 6.371 1.00 93.69 125 LEU A N 1
ATOM 978 C CA . LEU A 1 125 ? -4.674 6.151 5.814 1.00 93.69 125 LEU A CA 1
ATOM 979 C C . LEU A 1 125 ? -3.961 7.454 5.429 1.00 93.69 125 LEU A C 1
ATOM 981 O O . LEU A 1 125 ? -4.217 8.006 4.360 1.00 93.69 125 LEU A O 1
ATOM 985 N N . TYR A 1 126 ? -3.033 7.933 6.263 1.00 95.44 126 TYR A N 1
ATOM 986 C CA . TYR A 1 126 ? -2.212 9.095 5.920 1.00 95.44 126 TYR A CA 1
ATOM 987 C C . TYR A 1 126 ? -1.309 8.836 4.707 1.00 95.44 126 TYR A C 1
ATOM 989 O O . TYR A 1 126 ? -1.145 9.722 3.865 1.00 95.44 126 TYR A O 1
ATOM 997 N N . LEU A 1 127 ? -0.760 7.625 4.585 1.00 93.00 127 LEU A N 1
ATOM 998 C CA . LEU A 1 127 ? 0.035 7.221 3.427 1.00 93.00 127 LEU A CA 1
ATOM 999 C C . LEU A 1 127 ? -0.805 7.210 2.141 1.00 93.00 127 LEU A C 1
ATOM 1001 O O . LEU A 1 127 ? -0.389 7.788 1.138 1.00 93.00 127 LEU A O 1
ATOM 1005 N N . ASN A 1 128 ? -2.005 6.625 2.184 1.00 90.06 128 ASN A N 1
ATOM 1006 C CA . ASN A 1 128 ? -2.942 6.605 1.057 1.00 90.06 128 ASN A CA 1
ATOM 1007 C C . ASN A 1 128 ? -3.335 8.029 0.641 1.00 90.06 128 ASN A C 1
ATOM 1009 O O . ASN A 1 128 ? -3.233 8.380 -0.535 1.00 90.06 128 ASN A O 1
ATOM 1013 N N . LYS A 1 129 ? -3.669 8.891 1.613 1.00 90.44 129 LYS A N 1
ATOM 1014 C CA . LYS A 1 129 ? -3.971 10.305 1.358 1.00 90.44 129 LYS A CA 1
ATOM 1015 C C . LYS A 1 129 ? -2.818 11.012 0.647 1.00 90.44 129 LYS A C 1
ATOM 1017 O O . LYS A 1 129 ? -3.049 11.770 -0.292 1.00 90.44 129 LYS A O 1
ATOM 1022 N N . TYR A 1 130 ? -1.574 10.764 1.058 1.00 91.06 130 TYR A N 1
ATOM 1023 C CA . TYR A 1 130 ? -0.418 11.300 0.344 1.00 91.06 130 TYR A CA 1
ATOM 1024 C C . TYR A 1 130 ? -0.322 10.754 -1.087 1.00 91.06 130 TYR A C 1
ATOM 1026 O O . TYR A 1 130 ? -0.067 11.520 -2.012 1.00 91.06 130 TYR A O 1
ATOM 1034 N N . LEU A 1 131 ? -0.515 9.452 -1.300 1.00 87.06 131 LEU A N 1
ATOM 1035 C CA . LEU A 1 131 ? -0.423 8.860 -2.637 1.00 87.06 131 LEU A CA 1
ATOM 1036 C C . LEU A 1 131 ? -1.434 9.480 -3.611 1.00 87.06 131 LEU A C 1
ATOM 1038 O O . LEU A 1 131 ? -1.068 9.737 -4.763 1.00 87.06 131 LEU A O 1
ATOM 1042 N N . GLU A 1 132 ? -2.641 9.769 -3.126 1.00 84.94 132 GLU A N 1
ATOM 1043 C CA . GLU A 1 132 ? -3.758 10.340 -3.882 1.00 84.94 132 GLU A CA 1
ATOM 1044 C C . GLU A 1 132 ? -3.665 11.859 -4.064 1.00 84.94 132 GLU A C 1
ATOM 1046 O O . GLU A 1 132 ? -3.746 12.358 -5.185 1.00 84.94 132 GLU A O 1
ATOM 1051 N N . GLU A 1 133 ? -3.505 12.605 -2.969 1.00 88.38 133 GLU A N 1
ATOM 1052 C CA . GLU A 1 133 ? -3.576 14.072 -2.962 1.00 88.38 133 GLU A CA 1
ATOM 1053 C C . GLU A 1 133 ? -2.191 14.733 -3.093 1.00 88.38 133 GLU A C 1
ATOM 1055 O O . GLU A 1 133 ? -2.103 15.950 -3.258 1.00 88.38 133 GLU A O 1
ATOM 1060 N N . LYS A 1 134 ? -1.101 13.955 -3.006 1.00 88.44 134 LYS A N 1
ATOM 1061 C CA . LYS A 1 134 ? 0.289 14.442 -2.879 1.00 88.44 134 LYS A CA 1
ATOM 1062 C C . LYS A 1 134 ? 0.479 15.418 -1.707 1.00 88.44 134 LYS A C 1
ATOM 1064 O O . LYS A 1 134 ? 1.352 16.283 -1.743 1.00 88.44 134 LYS A O 1
ATOM 1069 N N . ASP A 1 135 ? -0.316 15.246 -0.648 1.00 90.12 135 ASP A N 1
ATOM 1070 C CA . ASP A 1 135 ? -0.299 16.063 0.570 1.00 90.12 135 ASP A CA 1
ATOM 1071 C C . ASP A 1 135 ? 0.934 15.756 1.443 1.00 90.12 135 ASP A C 1
ATOM 1073 O O . ASP A 1 135 ? 0.998 14.737 2.137 1.00 90.12 135 ASP A O 1
ATOM 1077 N N . GLY A 1 136 ? 1.927 16.648 1.420 1.00 90.94 136 GLY A N 1
ATOM 1078 C CA . GLY A 1 136 ? 3.168 16.492 2.182 1.00 90.94 136 GLY A CA 1
ATOM 1079 C C . GLY A 1 136 ? 2.977 16.420 3.703 1.00 90.94 136 GLY A C 1
ATOM 1080 O O . GLY A 1 136 ? 3.761 15.740 4.371 1.00 90.94 136 GLY A O 1
ATOM 1081 N N . ASP A 1 137 ? 1.933 17.053 4.251 1.00 93.44 137 ASP A N 1
ATOM 1082 C CA . ASP A 1 137 ? 1.630 16.978 5.684 1.00 93.44 137 ASP A CA 1
ATOM 1083 C C . ASP A 1 137 ? 1.111 15.586 6.050 1.00 93.44 137 ASP A C 1
ATOM 1085 O O . ASP A 1 137 ? 1.534 15.017 7.058 1.00 93.44 137 ASP A O 1
ATOM 1089 N N . ALA A 1 138 ? 0.289 14.980 5.187 1.00 93.44 138 ALA A N 1
ATOM 1090 C CA . ALA A 1 138 ? -0.157 13.600 5.360 1.00 93.44 138 ALA A CA 1
ATOM 1091 C C . ALA A 1 138 ? 1.029 12.623 5.382 1.00 93.44 138 ALA A C 1
ATOM 1093 O O . ALA A 1 138 ? 1.112 11.767 6.263 1.00 93.44 138 ALA A O 1
ATOM 1094 N N . LEU A 1 139 ? 2.003 12.794 4.482 1.00 93.12 139 LEU A N 1
ATOM 1095 C CA . LEU A 1 139 ? 3.208 11.961 4.467 1.00 93.12 139 LEU A CA 1
ATOM 1096 C C . LEU A 1 139 ? 4.013 12.094 5.770 1.00 93.12 139 LEU A C 1
ATOM 1098 O O . LEU A 1 139 ? 4.502 11.099 6.312 1.00 93.12 139 LEU A O 1
ATOM 1102 N N . LYS A 1 140 ? 4.135 13.316 6.300 1.00 93.75 140 LYS A N 1
ATOM 1103 C CA . LYS A 1 140 ? 4.796 13.568 7.586 1.00 93.75 140 LYS A CA 1
ATOM 1104 C C . LYS A 1 140 ? 4.052 12.887 8.741 1.00 93.75 140 LYS A C 1
ATOM 1106 O O . LYS A 1 140 ? 4.694 12.199 9.536 1.00 93.75 140 LYS A O 1
ATOM 1111 N N . SER A 1 141 ? 2.727 13.018 8.802 1.00 95.88 141 SER A N 1
ATOM 1112 C CA . SER A 1 141 ? 1.896 12.358 9.816 1.00 95.88 141 SER A CA 1
ATOM 1113 C C . SER A 1 141 ? 2.008 10.834 9.750 1.00 95.88 141 SER A C 1
ATOM 1115 O O . SER A 1 141 ? 2.175 10.200 10.791 1.00 95.88 141 SER A O 1
ATOM 1117 N N . ALA A 1 142 ? 2.013 10.235 8.552 1.00 95.31 142 ALA A N 1
ATOM 1118 C CA . ALA A 1 142 ? 2.211 8.792 8.388 1.00 95.31 142 ALA A CA 1
ATOM 1119 C C . ALA A 1 142 ? 3.508 8.320 9.066 1.00 95.31 142 ALA A C 1
ATOM 1121 O O . ALA A 1 142 ? 3.496 7.361 9.839 1.00 95.31 142 ALA A O 1
ATOM 1122 N N . ARG A 1 143 ? 4.622 9.034 8.846 1.00 95.00 143 ARG A N 1
ATOM 1123 C CA . ARG A 1 143 ? 5.917 8.723 9.473 1.00 95.00 143 ARG A CA 1
ATOM 1124 C C . ARG A 1 143 ? 5.848 8.767 10.996 1.00 95.00 143 ARG A C 1
ATOM 1126 O O . ARG A 1 143 ? 6.321 7.842 11.651 1.00 95.00 143 ARG A O 1
ATOM 1133 N N . GLU A 1 144 ? 5.305 9.845 11.558 1.00 96.44 144 GLU A N 1
ATOM 1134 C CA . GLU A 1 144 ? 5.219 10.041 13.012 1.00 96.44 144 GLU A CA 1
ATOM 1135 C C . GLU A 1 144 ? 4.383 8.936 13.674 1.00 96.44 144 GLU A C 1
ATOM 1137 O O . GLU A 1 144 ? 4.759 8.402 14.726 1.00 96.44 144 GLU A O 1
ATOM 1142 N N . ILE A 1 145 ? 3.291 8.532 13.021 1.00 97.50 145 ILE A N 1
ATOM 1143 C CA . ILE A 1 145 ? 2.423 7.448 13.477 1.00 97.50 145 ILE A CA 1
ATOM 1144 C C . ILE A 1 145 ? 3.125 6.086 13.395 1.00 97.50 145 ILE A C 1
ATOM 1146 O O . ILE A 1 145 ? 3.124 5.347 14.386 1.00 97.50 145 ILE A O 1
ATOM 1150 N N . PHE A 1 146 ? 3.774 5.753 12.273 1.00 96.44 146 PHE A N 1
ATOM 1151 C CA . PHE A 1 146 ? 4.507 4.488 12.151 1.00 96.44 146 PHE A CA 1
ATOM 1152 C C . PHE A 1 146 ? 5.686 4.404 13.125 1.00 96.44 146 PHE A C 1
ATOM 1154 O O . PHE A 1 146 ? 5.900 3.354 13.731 1.00 96.44 146 PHE A O 1
ATOM 1161 N N . GLU A 1 147 ? 6.406 5.503 13.351 1.00 95.56 147 GLU A N 1
ATOM 1162 C CA . GLU A 1 147 ? 7.499 5.547 14.325 1.00 95.56 147 GLU A CA 1
ATOM 1163 C C . GLU A 1 147 ? 6.980 5.336 15.752 1.00 95.56 147 GLU A C 1
ATOM 1165 O O . GLU A 1 147 ? 7.522 4.522 16.506 1.00 95.56 147 GLU A O 1
ATOM 1170 N N . SER A 1 148 ? 5.866 5.984 16.102 1.00 95.44 148 SER A N 1
ATOM 1171 C CA . SER A 1 148 ? 5.190 5.768 17.385 1.00 95.44 148 SER A CA 1
ATOM 1172 C C . SER A 1 148 ? 4.772 4.306 17.569 1.00 95.44 148 SER A C 1
ATOM 1174 O O . SER A 1 148 ? 4.947 3.738 18.653 1.00 95.44 148 SER A O 1
ATOM 1176 N N . ASN A 1 149 ? 4.269 3.666 16.508 1.00 95.00 149 ASN A N 1
ATOM 1177 C CA . ASN A 1 149 ? 3.874 2.260 16.534 1.00 95.00 149 ASN A CA 1
ATOM 1178 C C . ASN A 1 149 ? 5.087 1.327 16.693 1.00 95.00 149 ASN A C 1
ATOM 1180 O O . ASN A 1 149 ? 5.089 0.431 17.540 1.00 95.00 149 ASN A O 1
ATOM 1184 N N . ARG A 1 150 ? 6.167 1.584 15.944 1.00 94.50 150 ARG A N 1
ATOM 1185 C CA . ARG A 1 150 ? 7.436 0.847 16.028 1.00 94.50 150 ARG A CA 1
ATOM 1186 C C . ARG A 1 150 ? 8.009 0.880 17.442 1.00 94.50 150 ARG A C 1
ATOM 1188 O O . ARG A 1 150 ? 8.403 -0.164 17.965 1.00 94.50 150 ARG A O 1
ATOM 1195 N N . VAL A 1 151 ? 8.033 2.054 18.076 1.00 94.31 151 VAL A N 1
ATOM 1196 C CA . VAL A 1 151 ? 8.504 2.222 19.461 1.00 94.31 151 VAL A CA 1
ATOM 1197 C C . VAL A 1 151 ? 7.625 1.433 20.433 1.00 94.31 151 VAL A C 1
ATOM 1199 O O . VAL A 1 151 ? 8.154 0.720 21.290 1.00 94.31 151 VAL A O 1
ATOM 1202 N N . ALA A 1 152 ? 6.298 1.491 20.276 1.00 92.12 152 ALA A N 1
ATOM 1203 C CA . ALA A 1 152 ? 5.361 0.747 21.119 1.00 92.12 152 ALA A CA 1
ATOM 1204 C C . ALA A 1 152 ? 5.527 -0.782 21.001 1.00 92.12 152 ALA A C 1
ATOM 1206 O O . ALA A 1 152 ? 5.346 -1.503 21.984 1.00 92.12 152 ALA A O 1
ATOM 1207 N N . LEU A 1 153 ? 5.907 -1.274 19.820 1.00 93.19 153 LEU A N 1
ATOM 1208 C CA . LEU A 1 153 ? 6.007 -2.701 19.499 1.00 93.19 153 LEU A CA 1
ATOM 1209 C C . LEU A 1 153 ? 7.434 -3.273 19.547 1.00 93.19 153 LEU A C 1
ATOM 1211 O O . LEU A 1 153 ? 7.621 -4.474 19.345 1.00 93.19 153 LEU A O 1
ATOM 1215 N N . HIS A 1 154 ? 8.448 -2.456 19.850 1.00 91.56 154 HIS A N 1
ATOM 1216 C CA . HIS A 1 154 ? 9.862 -2.849 19.778 1.00 91.56 154 HIS A CA 1
ATOM 1217 C C . HIS A 1 154 ? 10.207 -4.115 20.587 1.00 91.56 154 HIS A C 1
ATOM 1219 O O . HIS A 1 154 ? 11.128 -4.852 20.235 1.00 91.56 154 HIS A O 1
ATOM 1225 N N . LYS A 1 155 ? 9.476 -4.382 21.678 1.00 90.94 155 LYS A N 1
ATOM 1226 C CA . LYS A 1 155 ? 9.705 -5.559 22.531 1.00 90.94 155 LYS A CA 1
ATOM 1227 C C . LYS A 1 155 ? 9.103 -6.849 21.974 1.00 90.94 155 LYS A C 1
ATOM 1229 O O . LYS A 1 155 ? 9.662 -7.909 22.226 1.00 90.94 155 LYS A O 1
ATOM 1234 N N . THR A 1 156 ? 7.974 -6.777 21.269 1.00 89.88 156 THR A N 1
ATOM 1235 C CA . THR A 1 156 ? 7.243 -7.968 20.806 1.00 89.88 156 THR A CA 1
ATOM 1236 C C . THR A 1 156 ? 7.662 -8.409 19.410 1.00 89.88 156 THR A C 1
ATOM 1238 O O . THR A 1 156 ? 7.588 -9.601 19.134 1.00 89.88 156 THR A O 1
ATOM 1241 N N . LYS A 1 157 ? 8.123 -7.481 18.554 1.00 88.81 157 LYS A N 1
ATOM 1242 C CA . LYS A 1 157 ? 8.650 -7.758 17.200 1.00 88.81 157 LYS A CA 1
ATOM 1243 C C . LYS A 1 157 ? 7.772 -8.722 16.376 1.00 88.81 157 LYS A C 1
ATOM 1245 O O . LYS A 1 157 ? 8.269 -9.676 15.791 1.00 88.81 157 LYS A O 1
ATOM 1250 N N . GLY A 1 158 ? 6.458 -8.493 16.381 1.00 90.00 158 GLY A N 1
ATOM 1251 C CA . GLY A 1 158 ? 5.483 -9.285 15.617 1.00 90.00 158 GLY A CA 1
ATOM 1252 C C . GLY A 1 158 ? 5.044 -8.621 14.307 1.00 90.00 158 GLY A C 1
ATOM 1253 O O . GLY A 1 158 ? 5.613 -7.619 13.885 1.00 90.00 158 GLY A O 1
ATOM 1254 N N . LEU A 1 159 ? 3.959 -9.124 13.713 1.00 89.94 159 LEU A N 1
ATOM 1255 C CA . LEU A 1 159 ? 3.417 -8.646 12.431 1.00 89.94 159 LEU A CA 1
ATOM 1256 C C . LEU A 1 159 ? 3.239 -7.118 12.363 1.00 89.94 159 LEU A C 1
ATOM 1258 O O . LEU A 1 159 ? 3.674 -6.481 11.411 1.00 89.94 159 LEU A O 1
ATOM 1262 N N . LEU A 1 160 ? 2.637 -6.509 13.389 1.00 90.62 160 LEU A N 1
ATOM 1263 C CA . LEU A 1 160 ? 2.413 -5.056 13.419 1.00 90.62 160 LEU A CA 1
ATOM 1264 C C . LEU A 1 160 ? 3.720 -4.253 13.510 1.00 90.62 160 LEU A C 1
ATOM 1266 O O . LEU A 1 160 ? 3.792 -3.131 13.021 1.00 90.62 160 LEU A O 1
ATOM 1270 N N . TYR A 1 161 ? 4.768 -4.823 14.115 1.00 91.44 161 TYR A N 1
ATOM 1271 C CA . TYR A 1 161 ? 6.084 -4.187 14.149 1.00 91.44 161 TYR A CA 1
ATOM 1272 C C . TYR A 1 161 ? 6.691 -4.177 12.746 1.00 91.44 161 TYR A C 1
ATOM 1274 O O . TYR A 1 161 ? 7.188 -3.147 12.296 1.00 91.44 161 TYR A O 1
ATOM 1282 N N . ASN A 1 162 ? 6.582 -5.302 12.036 1.00 88.81 162 ASN A N 1
ATOM 1283 C CA . ASN A 1 162 ? 7.050 -5.434 10.661 1.00 88.81 162 ASN A CA 1
ATOM 1284 C C . ASN A 1 162 ? 6.278 -4.509 9.705 1.00 88.81 162 ASN A C 1
ATOM 1286 O O . ASN A 1 162 ? 6.889 -3.855 8.865 1.00 88.81 162 ASN A O 1
ATOM 1290 N N . ARG A 1 163 ? 4.959 -4.365 9.884 1.00 90.62 163 ARG A N 1
ATOM 1291 C CA . ARG A 1 163 ? 4.147 -3.392 9.133 1.00 90.62 163 ARG A CA 1
ATOM 1292 C C . ARG A 1 163 ? 4.568 -1.947 9.401 1.00 90.62 163 ARG A C 1
ATOM 1294 O O . ARG A 1 163 ? 4.732 -1.187 8.454 1.00 90.62 163 ARG A O 1
ATOM 1301 N N . ALA A 1 164 ? 4.851 -1.585 10.654 1.00 91.06 164 ALA A N 1
ATOM 1302 C CA . ALA A 1 164 ? 5.375 -0.258 10.980 1.00 91.06 164 ALA A CA 1
ATOM 1303 C C . ALA A 1 164 ? 6.747 0.008 10.329 1.00 91.06 164 ALA A C 1
ATOM 1305 O O . ALA A 1 164 ? 6.980 1.100 9.813 1.00 91.06 164 ALA A O 1
ATOM 1306 N N . LEU A 1 165 ? 7.641 -0.989 10.305 1.00 89.31 165 LEU A N 1
ATOM 1307 C CA . LEU A 1 165 ? 8.920 -0.897 9.591 1.00 89.31 165 LEU A CA 1
ATOM 1308 C C . LEU A 1 165 ? 8.726 -0.709 8.082 1.00 89.31 165 LEU A C 1
ATOM 1310 O O . LEU A 1 165 ? 9.381 0.149 7.490 1.00 89.31 165 LEU A O 1
ATOM 1314 N N . LEU A 1 166 ? 7.814 -1.468 7.469 1.00 89.69 166 LEU A N 1
ATOM 1315 C CA . LEU A 1 166 ? 7.487 -1.325 6.051 1.00 89.69 166 LEU A CA 1
ATOM 1316 C C . LEU A 1 166 ? 6.898 0.060 5.744 1.00 89.69 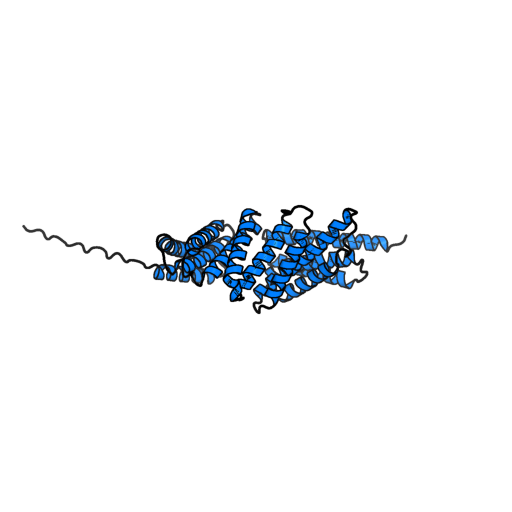166 LEU A C 1
ATOM 1318 O O . LEU A 1 166 ? 7.296 0.685 4.764 1.00 89.69 166 LEU A O 1
ATOM 1322 N N . GLY A 1 167 ? 6.010 0.576 6.597 1.00 90.25 167 GLY A N 1
ATOM 1323 C CA . GLY A 1 167 ? 5.452 1.924 6.466 1.00 90.25 167 GLY A CA 1
ATOM 1324 C C . GLY A 1 167 ? 6.526 3.016 6.521 1.00 90.25 167 GLY A C 1
ATOM 1325 O O . GLY A 1 167 ? 6.527 3.926 5.692 1.00 90.25 167 GLY A O 1
ATOM 1326 N N . LEU A 1 168 ? 7.497 2.898 7.436 1.00 90.50 168 LEU A N 1
ATOM 1327 C CA . LEU A 1 168 ? 8.647 3.811 7.511 1.00 90.50 168 LEU A CA 1
ATOM 1328 C C . LEU A 1 168 ? 9.547 3.718 6.275 1.00 90.50 168 LEU A C 1
ATOM 1330 O O . LEU A 1 168 ? 9.967 4.748 5.750 1.00 90.50 168 LEU A O 1
ATOM 1334 N N . ALA A 1 169 ? 9.819 2.506 5.789 1.00 86.94 169 ALA A N 1
ATOM 1335 C CA . ALA A 1 169 ? 10.597 2.300 4.571 1.00 86.94 169 ALA A CA 1
ATOM 1336 C C . ALA A 1 169 ? 9.898 2.904 3.339 1.00 86.94 169 ALA A C 1
ATOM 1338 O O . ALA A 1 169 ? 10.528 3.612 2.551 1.00 86.94 169 ALA A O 1
ATOM 1339 N N . THR A 1 170 ? 8.584 2.697 3.227 1.00 88.69 170 THR A N 1
ATOM 1340 C CA . THR A 1 170 ? 7.745 3.247 2.152 1.00 88.69 170 THR A CA 1
ATOM 1341 C C . THR A 1 170 ? 7.728 4.774 2.200 1.00 88.69 170 THR A C 1
ATOM 1343 O O . THR A 1 170 ? 7.923 5.423 1.175 1.00 88.69 170 THR A O 1
ATOM 1346 N N . PHE A 1 171 ? 7.586 5.375 3.390 1.00 90.31 171 PHE A N 1
ATOM 1347 C CA . PHE A 1 171 ? 7.708 6.826 3.572 1.00 90.31 171 PHE A CA 1
ATOM 1348 C C . PHE A 1 171 ? 9.033 7.357 3.012 1.00 90.31 171 PHE A C 1
ATOM 1350 O O . PHE A 1 171 ? 9.036 8.355 2.288 1.00 90.31 171 PHE A O 1
ATOM 1357 N N . THR A 1 172 ? 10.154 6.703 3.330 1.00 87.06 172 THR A N 1
ATOM 1358 C CA . THR A 1 172 ? 11.480 7.131 2.864 1.00 87.06 172 THR A CA 1
ATOM 1359 C C . THR A 1 172 ? 11.566 7.098 1.336 1.00 87.06 172 THR A C 1
ATOM 1361 O O . THR A 1 172 ? 12.061 8.057 0.738 1.00 87.06 172 THR A O 1
ATOM 1364 N N . CYS A 1 173 ? 11.015 6.057 0.702 1.00 84.75 173 CYS A N 1
ATOM 1365 C CA . CYS A 1 173 ? 10.958 5.932 -0.757 1.00 84.75 173 CYS A CA 1
ATOM 1366 C C . CYS A 1 173 ? 10.060 7.009 -1.396 1.00 84.75 173 CYS A C 1
ATOM 1368 O O . CYS A 1 173 ? 10.482 7.718 -2.304 1.00 84.75 173 CYS A O 1
ATOM 1370 N N . LEU A 1 174 ? 8.852 7.228 -0.878 1.00 86.44 174 LEU A N 1
ATOM 1371 C CA . LEU A 1 174 ? 7.903 8.204 -1.434 1.00 86.44 174 LEU A CA 1
ATOM 1372 C C . LEU A 1 174 ? 8.332 9.662 -1.245 1.00 86.44 174 LEU A C 1
ATOM 1374 O O . LEU A 1 174 ? 8.183 10.511 -2.131 1.00 86.44 174 LEU A O 1
ATOM 1378 N N . ARG A 1 175 ? 8.910 9.981 -0.083 1.00 83.88 175 ARG A N 1
ATOM 1379 C CA . ARG A 1 175 ? 9.473 11.311 0.162 1.00 83.88 175 ARG A CA 1
ATOM 1380 C C . ARG A 1 175 ? 10.555 11.626 -0.865 1.00 83.88 175 ARG A C 1
ATOM 1382 O O . ARG A 1 175 ? 10.712 12.783 -1.254 1.00 83.88 175 ARG A O 1
ATOM 1389 N N . TRP A 1 176 ? 11.283 10.605 -1.312 1.00 76.75 176 TRP A N 1
ATOM 1390 C CA . TRP A 1 176 ? 12.243 10.746 -2.387 1.00 76.75 176 TRP A CA 1
ATOM 1391 C C . TRP A 1 176 ? 11.577 11.115 -3.723 1.00 76.75 176 TRP A C 1
ATOM 1393 O O . TRP A 1 176 ? 11.942 12.137 -4.310 1.00 76.75 176 TRP A O 1
ATOM 1403 N N . GLU A 1 177 ? 10.578 10.346 -4.164 1.00 77.06 177 GLU A N 1
ATOM 1404 C CA . GLU A 1 177 ? 9.912 10.535 -5.466 1.00 77.06 177 GLU A CA 1
ATOM 1405 C C . GLU A 1 177 ? 9.297 11.926 -5.640 1.00 77.06 177 GLU A C 1
ATOM 1407 O O . GLU A 1 177 ? 9.325 12.492 -6.731 1.00 77.06 177 GLU A O 1
ATOM 1412 N N . SER A 1 178 ? 8.801 12.532 -4.557 1.00 80.75 178 SER A N 1
ATOM 1413 C CA . SER A 1 178 ? 8.251 13.896 -4.614 1.00 80.75 178 SER A CA 1
ATOM 1414 C C . SER A 1 178 ? 9.281 14.994 -4.874 1.00 80.75 178 SER A C 1
ATOM 1416 O O . SER A 1 178 ? 8.907 16.160 -4.996 1.00 80.75 178 SER A O 1
ATOM 1418 N N . GLY A 1 179 ? 10.579 14.676 -4.904 1.00 73.19 179 GLY A N 1
ATOM 1419 C CA . GLY A 1 179 ? 11.634 15.678 -5.048 1.00 73.19 179 GLY A CA 1
ATOM 1420 C C . GLY A 1 179 ? 11.715 16.649 -3.863 1.00 73.19 179 GLY A C 1
ATOM 1421 O O . GLY A 1 179 ? 12.394 17.669 -3.957 1.00 73.19 179 GLY A O 1
ATOM 1422 N N . SER A 1 180 ? 11.058 16.332 -2.739 1.00 66.12 180 SER A N 1
ATOM 1423 C CA . SER A 1 180 ? 10.995 17.157 -1.522 1.00 66.12 180 SER A CA 1
ATOM 1424 C C . SER A 1 180 ? 12.323 17.248 -0.751 1.00 66.12 180 SER A C 1
ATOM 1426 O O . SER A 1 180 ? 12.403 17.878 0.306 1.00 66.12 180 SER A O 1
ATOM 1428 N N . TRP A 1 181 ? 13.390 16.639 -1.269 1.00 65.56 181 TRP A N 1
ATOM 1429 C CA . TRP A 1 181 ? 14.710 16.648 -0.657 1.00 65.56 181 TRP A CA 1
ATOM 1430 C C . TRP A 1 181 ? 15.611 17.761 -1.203 1.00 65.56 181 TRP A C 1
ATOM 1432 O O . TRP A 1 181 ? 15.588 18.068 -2.400 1.00 65.56 181 TRP A O 1
ATOM 1442 N N . PRO A 1 182 ? 16.509 18.318 -0.369 1.00 59.53 182 PRO A N 1
ATOM 1443 C CA . PRO A 1 182 ? 17.631 19.093 -0.872 1.00 59.53 182 PRO A CA 1
ATOM 1444 C C . PRO A 1 182 ? 18.413 18.220 -1.858 1.00 59.53 182 PRO A C 1
ATOM 1446 O O . PRO A 1 182 ? 18.790 17.103 -1.516 1.00 59.53 182 PRO A O 1
ATOM 1449 N N . LYS A 1 183 ? 18.689 18.728 -3.066 1.00 58.84 183 LYS A N 1
ATOM 1450 C CA . LYS A 1 183 ? 19.265 17.994 -4.218 1.00 58.84 183 LYS A CA 1
ATOM 1451 C C . LYS A 1 183 ? 20.594 17.238 -3.967 1.00 58.84 183 LYS A C 1
ATOM 1453 O O . LYS A 1 183 ? 21.185 16.754 -4.929 1.00 58.84 183 LYS A O 1
ATOM 1458 N N . ARG A 1 184 ? 21.149 17.209 -2.746 1.00 55.56 184 ARG A N 1
ATOM 1459 C CA . ARG A 1 184 ? 22.529 16.784 -2.451 1.00 55.56 184 ARG A CA 1
ATOM 1460 C C . ARG A 1 184 ? 22.790 16.254 -1.026 1.00 55.56 184 ARG A C 1
ATOM 1462 O O . ARG A 1 184 ? 23.900 16.474 -0.543 1.00 55.56 184 ARG A O 1
ATOM 1469 N N . SER A 1 185 ? 21.859 15.603 -0.322 1.00 57.97 185 SER A N 1
ATOM 1470 C CA . SER A 1 185 ? 22.236 14.994 0.970 1.00 57.97 185 SER A CA 1
ATOM 1471 C C . SER A 1 185 ? 22.578 13.510 0.820 1.00 57.97 185 SER A C 1
ATOM 1473 O O . SER A 1 185 ? 21.753 12.687 0.441 1.00 57.97 185 SER A O 1
ATOM 1475 N N . TYR A 1 186 ? 23.836 13.166 1.114 1.00 64.62 186 TYR A N 1
ATOM 1476 C CA . TYR A 1 186 ? 24.302 11.777 1.211 1.00 64.62 186 TYR A CA 1
ATOM 1477 C C . TYR A 1 186 ? 23.492 10.971 2.235 1.00 64.62 186 TYR A C 1
ATOM 1479 O O . TYR A 1 186 ? 23.282 9.779 2.045 1.00 64.62 186 TYR A O 1
ATOM 1487 N N . THR A 1 187 ? 22.920 11.661 3.228 1.00 69.94 187 THR A N 1
ATOM 1488 C CA . THR A 1 187 ? 22.000 11.088 4.216 1.00 69.94 187 THR A CA 1
ATOM 1489 C C . THR A 1 187 ? 20.784 10.407 3.584 1.00 69.94 187 THR A C 1
ATOM 1491 O O . THR A 1 187 ? 20.196 9.540 4.208 1.00 69.94 187 THR A O 1
ATOM 1494 N N . MET A 1 188 ? 20.399 10.760 2.351 1.00 68.31 188 MET A N 1
ATOM 1495 C CA . MET A 1 188 ? 19.278 10.115 1.657 1.00 68.31 188 MET A CA 1
ATOM 1496 C C . MET A 1 188 ? 19.588 8.676 1.264 1.00 68.31 188 MET A C 1
ATOM 1498 O O . MET A 1 188 ? 18.725 7.814 1.375 1.00 68.31 188 MET A O 1
ATOM 1502 N N . ILE A 1 189 ? 20.810 8.419 0.789 1.00 70.38 189 ILE A N 1
ATOM 1503 C CA . ILE A 1 189 ? 21.229 7.060 0.439 1.00 70.38 189 ILE A CA 1
ATOM 1504 C C . ILE A 1 189 ? 21.303 6.229 1.716 1.00 70.38 189 ILE A C 1
ATOM 1506 O O . ILE A 1 189 ? 20.832 5.099 1.717 1.00 70.38 189 ILE A O 1
ATOM 1510 N N . ASP A 1 190 ? 21.816 6.803 2.805 1.00 76.44 190 ASP A N 1
ATOM 1511 C CA . ASP A 1 190 ? 21.870 6.126 4.101 1.00 76.44 190 ASP A CA 1
ATOM 1512 C C . ASP A 1 190 ? 20.459 5.793 4.617 1.00 76.44 190 ASP A C 1
ATOM 1514 O O . ASP A 1 190 ? 20.193 4.641 4.944 1.00 76.44 190 ASP A O 1
ATOM 1518 N N . GLU A 1 191 ? 19.513 6.740 4.573 1.00 75.12 191 GLU A N 1
ATOM 1519 C CA . GLU A 1 191 ? 18.112 6.497 4.958 1.00 75.12 191 GLU A CA 1
ATOM 1520 C C . GLU A 1 191 ? 17.433 5.428 4.080 1.00 75.12 191 GLU A C 1
ATOM 1522 O O . GLU A 1 191 ? 16.659 4.610 4.582 1.00 75.12 191 GLU A O 1
ATOM 1527 N N . LEU A 1 192 ? 17.730 5.390 2.777 1.00 76.06 192 LEU A N 1
ATOM 1528 C CA . LEU A 1 192 ? 17.240 4.340 1.876 1.00 76.06 192 LEU A CA 1
ATOM 1529 C C . LEU A 1 192 ? 17.889 2.983 2.158 1.00 76.06 192 LEU A C 1
ATOM 1531 O O . LEU A 1 192 ? 17.217 1.956 2.089 1.00 76.06 192 LEU A O 1
ATOM 1535 N N . ARG A 1 193 ? 19.180 2.944 2.499 1.00 80.94 193 ARG A N 1
ATOM 1536 C CA . ARG A 1 193 ? 19.862 1.705 2.897 1.00 80.94 193 ARG A CA 1
ATOM 1537 C C . ARG A 1 193 ? 19.343 1.197 4.241 1.00 80.94 193 ARG A C 1
ATOM 1539 O O . ARG A 1 193 ? 19.158 -0.012 4.376 1.00 80.94 193 ARG A O 1
ATOM 1546 N N . ASP A 1 194 ? 19.021 2.090 5.171 1.00 81.69 194 ASP A N 1
ATOM 1547 C CA . ASP A 1 194 ? 18.331 1.755 6.417 1.00 81.69 194 ASP A CA 1
ATOM 1548 C C . ASP A 1 194 ? 16.938 1.184 6.129 1.00 81.69 194 ASP A C 1
ATOM 1550 O O . ASP A 1 194 ? 16.595 0.123 6.650 1.00 81.69 194 ASP A O 1
ATOM 1554 N N . ALA A 1 195 ? 16.165 1.816 5.238 1.00 78.56 195 ALA A N 1
ATOM 1555 C CA . ALA A 1 195 ? 14.866 1.314 4.789 1.00 78.56 195 ALA A CA 1
ATOM 1556 C C . ALA A 1 195 ? 14.976 -0.083 4.150 1.00 78.56 195 ALA A C 1
ATOM 1558 O O . ALA A 1 195 ? 14.212 -0.982 4.499 1.00 78.56 195 ALA A O 1
ATOM 1559 N N . ILE A 1 196 ? 15.970 -0.309 3.283 1.00 80.38 196 ILE A N 1
ATOM 1560 C CA . ILE A 1 196 ? 16.290 -1.631 2.718 1.00 80.38 196 ILE A CA 1
ATOM 1561 C C . ILE A 1 196 ? 16.627 -2.633 3.829 1.00 80.38 196 ILE A C 1
ATOM 1563 O O . ILE A 1 196 ? 16.172 -3.777 3.788 1.00 80.38 196 ILE A O 1
ATOM 1567 N N . GLY A 1 197 ? 17.405 -2.225 4.834 1.00 81.44 197 GLY A N 1
ATOM 1568 C CA . GLY A 1 197 ? 17.716 -3.044 6.004 1.00 81.44 197 GLY A CA 1
ATOM 1569 C C . GLY A 1 197 ? 16.462 -3.451 6.780 1.00 81.44 197 GLY A C 1
ATOM 1570 O O . GLY A 1 197 ? 16.299 -4.628 7.100 1.00 81.44 197 GLY A O 1
ATOM 1571 N N . MET A 1 198 ? 15.548 -2.508 7.020 1.00 81.06 198 MET A N 1
ATOM 1572 C CA . MET A 1 198 ? 14.260 -2.762 7.672 1.00 81.06 198 MET A CA 1
ATOM 1573 C C . MET A 1 198 ? 13.394 -3.727 6.858 1.00 81.06 198 MET A C 1
ATOM 1575 O O . MET A 1 198 ? 12.889 -4.702 7.407 1.00 81.06 198 MET A O 1
ATOM 1579 N N . MET A 1 199 ? 13.276 -3.510 5.549 1.00 81.62 199 MET A N 1
ATOM 1580 C CA . MET A 1 199 ? 12.517 -4.378 4.646 1.00 81.62 199 MET A CA 1
ATOM 1581 C C . MET A 1 199 ? 13.069 -5.809 4.626 1.00 81.62 199 MET A C 1
ATOM 1583 O O . MET A 1 199 ? 12.320 -6.769 4.765 1.00 81.62 199 MET A O 1
ATOM 1587 N N . LYS A 1 200 ? 14.391 -5.993 4.591 1.00 80.25 200 LYS A N 1
ATOM 1588 C CA . LYS A 1 200 ? 14.993 -7.337 4.682 1.00 80.25 200 LYS A CA 1
ATOM 1589 C C . LYS A 1 200 ? 14.638 -8.081 5.972 1.00 80.25 200 LYS A C 1
ATOM 1591 O O . LYS A 1 200 ? 14.562 -9.307 5.948 1.00 80.25 200 LYS A O 1
ATOM 1596 N N . LEU A 1 201 ? 14.425 -7.372 7.084 1.00 81.31 201 LEU A N 1
ATOM 1597 C CA . LEU A 1 201 ? 13.922 -7.985 8.318 1.00 81.31 201 LEU A CA 1
ATOM 1598 C C . LEU A 1 201 ? 12.462 -8.423 8.160 1.00 81.31 201 LEU A C 1
ATOM 1600 O O . LEU A 1 201 ? 12.106 -9.517 8.586 1.00 81.31 201 LEU A O 1
ATOM 1604 N N . VAL A 1 202 ? 11.639 -7.593 7.514 1.00 80.06 202 VAL A N 1
ATOM 1605 C CA . VAL A 1 202 ? 10.228 -7.886 7.222 1.00 80.06 202 VAL A CA 1
ATOM 1606 C C . VAL A 1 202 ? 10.079 -9.094 6.293 1.00 80.06 202 VAL A C 1
ATOM 1608 O O . VAL A 1 202 ? 9.188 -9.909 6.498 1.00 80.06 202 VAL A O 1
ATOM 1611 N N . LEU A 1 203 ? 10.981 -9.268 5.326 1.00 82.19 203 LEU A N 1
ATOM 1612 C CA . LEU A 1 203 ? 10.949 -10.376 4.367 1.00 82.19 203 LEU A CA 1
ATOM 1613 C C . LEU A 1 203 ? 11.070 -11.768 5.023 1.00 82.19 203 LEU A C 1
ATOM 1615 O O . LEU A 1 203 ? 10.693 -12.775 4.428 1.00 82.19 203 LEU A O 1
ATOM 1619 N N . GLN A 1 204 ? 11.573 -11.835 6.259 1.00 85.69 204 GLN A N 1
ATOM 1620 C CA . GLN A 1 204 ? 11.645 -13.072 7.049 1.00 85.69 204 GLN A CA 1
ATOM 1621 C C . GLN A 1 204 ? 10.288 -13.485 7.650 1.00 85.69 204 GLN A C 1
ATOM 1623 O O . GLN A 1 204 ? 10.171 -14.580 8.207 1.00 85.69 204 GLN A O 1
ATOM 1628 N N . ASP A 1 205 ? 9.272 -12.621 7.570 1.00 86.56 205 ASP A N 1
ATOM 1629 C CA . ASP A 1 205 ? 7.902 -12.927 7.975 1.00 86.56 205 ASP A CA 1
ATOM 1630 C C . ASP A 1 205 ? 7.289 -13.991 7.048 1.00 86.56 205 ASP A C 1
ATOM 1632 O O . ASP A 1 205 ? 7.691 -14.135 5.898 1.00 86.56 205 ASP A O 1
ATOM 1636 N N . ARG A 1 206 ? 6.317 -14.761 7.545 1.00 88.12 206 ARG A N 1
ATOM 1637 C CA . ARG A 1 206 ? 5.616 -15.801 6.766 1.00 88.12 206 ARG A CA 1
ATOM 1638 C C . ARG A 1 206 ? 4.369 -15.272 6.060 1.00 88.12 206 ARG A C 1
ATOM 1640 O O . ARG A 1 206 ? 3.715 -16.022 5.340 1.00 88.12 206 ARG A O 1
ATOM 1647 N N . ASN A 1 207 ? 3.990 -14.023 6.314 1.00 90.44 207 ASN A N 1
ATOM 1648 C CA . ASN A 1 207 ? 2.841 -13.398 5.682 1.00 90.44 207 ASN A CA 1
ATOM 1649 C C . ASN A 1 207 ? 3.164 -13.034 4.219 1.00 90.44 207 ASN A C 1
ATOM 1651 O O . ASN A 1 207 ? 3.983 -12.154 3.966 1.00 90.44 207 ASN A O 1
ATOM 1655 N N . ALA A 1 208 ? 2.499 -13.701 3.272 1.00 90.31 208 ALA A N 1
ATOM 1656 C CA . ALA A 1 208 ? 2.744 -13.534 1.839 1.00 90.31 208 ALA A CA 1
ATOM 1657 C C . ALA A 1 208 ? 2.446 -12.113 1.329 1.00 90.31 208 ALA A C 1
ATOM 1659 O O . ALA A 1 208 ? 3.215 -11.585 0.534 1.00 90.31 208 ALA A O 1
ATOM 1660 N N . GLU A 1 209 ? 1.383 -11.467 1.817 1.00 89.94 209 GLU A N 1
ATOM 1661 C CA . GLU A 1 209 ? 1.043 -10.087 1.433 1.00 89.94 209 GLU A CA 1
ATOM 1662 C C . GLU A 1 209 ? 2.136 -9.111 1.877 1.00 89.94 209 GLU A C 1
ATOM 1664 O O . GLU A 1 209 ? 2.540 -8.217 1.135 1.00 89.94 209 GLU A O 1
ATOM 1669 N N . LEU A 1 210 ? 2.655 -9.308 3.091 1.00 88.44 210 LEU A N 1
ATOM 1670 C CA . LEU A 1 210 ? 3.727 -8.485 3.628 1.00 88.44 210 LEU A CA 1
ATOM 1671 C C . LEU A 1 210 ? 5.049 -8.723 2.890 1.00 88.44 210 LEU A C 1
ATOM 1673 O O . LEU A 1 210 ? 5.789 -7.770 2.655 1.00 88.44 210 LEU A O 1
ATOM 1677 N N . GLN A 1 211 ? 5.337 -9.972 2.513 1.00 90.06 211 GLN A N 1
ATOM 1678 C CA . GLN A 1 211 ? 6.489 -10.307 1.677 1.00 90.06 211 GLN A CA 1
ATOM 1679 C C . GLN A 1 211 ? 6.386 -9.647 0.302 1.00 90.06 211 GLN A C 1
ATOM 1681 O O . GLN A 1 211 ? 7.350 -9.015 -0.119 1.00 90.06 211 GLN A O 1
ATOM 1686 N N . LEU A 1 212 ? 5.229 -9.734 -0.360 1.00 92.12 212 LEU A N 1
ATOM 1687 C CA . LEU A 1 212 ? 4.983 -9.091 -1.650 1.00 92.12 212 LEU A CA 1
ATOM 1688 C C . LEU A 1 212 ? 5.224 -7.580 -1.566 1.00 92.12 212 LEU A C 1
ATOM 1690 O O . LEU A 1 212 ? 6.087 -7.058 -2.270 1.00 92.12 212 LEU A O 1
ATOM 1694 N N . ALA A 1 213 ? 4.553 -6.900 -0.631 1.00 89.25 213 ALA A N 1
ATOM 1695 C CA . ALA A 1 213 ? 4.715 -5.460 -0.442 1.00 89.25 213 ALA A CA 1
ATOM 1696 C C . ALA A 1 213 ? 6.173 -5.088 -0.121 1.00 89.25 213 ALA A C 1
ATOM 1698 O O . ALA A 1 213 ? 6.698 -4.089 -0.606 1.00 89.25 213 ALA A O 1
ATOM 1699 N N . CYS A 1 214 ? 6.869 -5.910 0.665 1.00 89.94 214 CYS A N 1
ATOM 1700 C CA . CYS A 1 214 ? 8.283 -5.717 0.956 1.00 89.94 214 CYS A CA 1
ATOM 1701 C C . CYS A 1 214 ? 9.176 -5.867 -0.288 1.00 89.94 214 CYS A C 1
ATOM 1703 O O . CYS A 1 214 ? 10.112 -5.084 -0.455 1.00 89.94 214 CYS A O 1
ATOM 1705 N N . LEU A 1 215 ? 8.931 -6.868 -1.138 1.00 92.44 215 LEU A N 1
ATOM 1706 C CA . LEU A 1 215 ? 9.697 -7.100 -2.367 1.00 92.44 215 LEU A CA 1
ATOM 1707 C C . LEU A 1 215 ? 9.510 -5.950 -3.359 1.00 92.44 215 LEU A C 1
ATOM 1709 O O . LEU A 1 215 ? 10.498 -5.458 -3.900 1.00 92.44 215 LEU A O 1
ATOM 1713 N N . GLU A 1 216 ? 8.280 -5.470 -3.534 1.00 91.75 216 GLU A N 1
ATOM 1714 C CA . GLU A 1 216 ? 7.983 -4.309 -4.381 1.00 91.75 216 GLU A CA 1
ATOM 1715 C C . GLU A 1 216 ? 8.737 -3.061 -3.910 1.00 91.75 216 GLU A C 1
ATOM 1717 O O . GLU A 1 216 ? 9.427 -2.404 -4.692 1.00 91.75 216 GLU A O 1
ATOM 1722 N N . GLN A 1 217 ? 8.677 -2.756 -2.610 1.00 89.38 217 GLN A N 1
ATOM 1723 C CA . GLN A 1 217 ? 9.366 -1.591 -2.053 1.00 89.38 217 GLN A CA 1
ATOM 1724 C C . GLN A 1 217 ? 10.897 -1.732 -2.124 1.00 89.38 217 GLN A C 1
ATOM 1726 O O . GLN A 1 217 ? 11.595 -0.753 -2.395 1.00 89.38 217 GLN A O 1
ATOM 1731 N N . LEU A 1 218 ? 11.440 -2.944 -1.951 1.00 89.56 218 LEU A N 1
ATOM 1732 C CA . LEU A 1 218 ? 12.863 -3.220 -2.179 1.00 89.56 218 LEU A CA 1
ATOM 1733 C C . LEU A 1 218 ? 13.254 -2.984 -3.641 1.00 89.56 218 LEU A C 1
ATOM 1735 O O . LEU A 1 218 ? 14.299 -2.379 -3.895 1.00 89.56 218 LEU A O 1
ATOM 1739 N N . ALA A 1 219 ? 12.430 -3.430 -4.590 1.00 92.38 219 ALA A N 1
ATOM 1740 C CA . ALA A 1 219 ? 12.675 -3.226 -6.011 1.00 92.38 219 ALA A CA 1
ATOM 1741 C C . ALA A 1 219 ? 12.692 -1.733 -6.369 1.00 92.38 219 ALA A C 1
ATOM 1743 O O . ALA A 1 219 ? 13.628 -1.273 -7.025 1.00 92.38 219 ALA A O 1
ATOM 1744 N N . ILE A 1 220 ? 11.714 -0.967 -5.873 1.00 89.62 220 ILE A N 1
ATOM 1745 C CA . ILE A 1 220 ? 11.629 0.491 -6.052 1.00 89.62 220 ILE A CA 1
ATOM 1746 C C . ILE A 1 220 ? 12.857 1.185 -5.451 1.00 89.62 220 ILE A C 1
ATOM 1748 O O . ILE A 1 220 ? 13.498 1.995 -6.120 1.00 89.62 220 ILE A O 1
ATOM 1752 N N . ALA A 1 221 ? 13.232 0.846 -4.214 1.00 88.19 221 ALA A N 1
ATOM 1753 C CA . ALA A 1 221 ? 14.372 1.464 -3.538 1.00 88.19 221 ALA A CA 1
ATOM 1754 C C . ALA A 1 221 ? 15.693 1.230 -4.291 1.00 88.19 221 ALA A C 1
ATOM 1756 O O . ALA A 1 221 ? 16.496 2.153 -4.447 1.00 88.19 221 ALA A O 1
ATOM 1757 N N . HIS A 1 222 ? 15.916 0.011 -4.787 1.00 89.50 222 HIS A N 1
ATOM 1758 C CA . HIS A 1 222 ? 17.117 -0.334 -5.547 1.00 89.50 222 HIS A CA 1
ATOM 1759 C C . HIS A 1 222 ? 17.143 0.306 -6.946 1.00 89.50 222 HIS A C 1
ATOM 1761 O O . HIS A 1 222 ? 18.164 0.885 -7.325 1.00 89.50 222 HIS A O 1
ATOM 1767 N N . ASP A 1 223 ? 16.028 0.284 -7.685 1.00 90.19 223 ASP A N 1
ATOM 1768 C CA . ASP A 1 223 ? 15.892 0.996 -8.967 1.00 90.19 223 ASP A CA 1
ATOM 1769 C C . ASP A 1 223 ? 16.180 2.487 -8.794 1.00 90.19 223 ASP A C 1
ATOM 1771 O O . ASP A 1 223 ? 16.877 3.124 -9.593 1.00 90.19 223 ASP A O 1
ATOM 1775 N N . PHE A 1 224 ? 15.702 3.036 -7.683 1.00 85.88 224 PHE A N 1
ATOM 1776 C CA . PHE A 1 224 ? 15.949 4.411 -7.350 1.00 85.88 224 PHE A CA 1
ATOM 1777 C C . PHE A 1 224 ? 17.444 4.701 -7.087 1.00 85.88 224 PHE A C 1
ATOM 1779 O O . PHE A 1 224 ? 18.015 5.604 -7.717 1.00 85.88 224 PHE A O 1
ATOM 1786 N N . CYS A 1 225 ? 18.111 3.921 -6.226 1.00 84.56 225 CYS A N 1
ATOM 1787 C CA . CYS A 1 225 ? 19.557 4.047 -5.988 1.00 84.56 225 CYS A CA 1
ATOM 1788 C C . CYS A 1 225 ? 20.356 4.017 -7.303 1.00 84.56 225 CYS A C 1
ATOM 1790 O O . CYS A 1 225 ? 21.244 4.853 -7.522 1.00 84.56 225 CYS A O 1
ATOM 1792 N N . TYR A 1 226 ? 19.986 3.116 -8.216 1.00 87.62 226 TYR A N 1
ATOM 1793 C CA . TYR A 1 226 ? 20.586 3.010 -9.540 1.00 87.62 226 TYR A CA 1
ATOM 1794 C C . TYR A 1 226 ? 20.412 4.290 -10.385 1.00 87.62 226 TYR A C 1
ATOM 1796 O O . TYR A 1 226 ? 21.388 4.843 -10.919 1.00 87.62 226 TYR A O 1
ATOM 1804 N N . ARG A 1 227 ? 19.182 4.809 -10.491 1.00 85.31 227 ARG A N 1
ATOM 1805 C CA . ARG A 1 227 ? 18.867 6.026 -11.263 1.00 85.31 227 ARG A CA 1
ATOM 1806 C C . ARG A 1 227 ? 19.598 7.252 -10.723 1.00 85.31 227 ARG A C 1
ATOM 1808 O O . ARG A 1 227 ? 20.124 8.058 -11.500 1.00 85.31 227 ARG A O 1
ATOM 1815 N N . GLN A 1 228 ? 19.696 7.380 -9.401 1.00 80.06 228 GLN A N 1
ATOM 1816 C CA . GLN A 1 228 ? 20.417 8.480 -8.764 1.00 80.06 228 GLN A CA 1
ATOM 1817 C C . GLN A 1 228 ? 21.904 8.463 -9.117 1.00 80.06 228 GLN A C 1
ATOM 1819 O O . GLN A 1 228 ? 22.455 9.490 -9.541 1.00 80.06 228 GLN A O 1
ATOM 1824 N N . ALA A 1 229 ? 22.546 7.303 -8.986 1.00 78.94 229 ALA A N 1
ATOM 1825 C CA . ALA A 1 229 ? 23.951 7.150 -9.331 1.00 78.94 229 ALA A CA 1
ATOM 1826 C C . ALA A 1 229 ? 24.189 7.446 -10.824 1.00 78.94 229 ALA A C 1
ATOM 1828 O O . ALA A 1 229 ? 25.138 8.151 -11.177 1.00 78.94 229 ALA A O 1
ATOM 1829 N N . SER A 1 230 ? 23.261 7.026 -11.692 1.00 77.62 230 SER A N 1
ATOM 1830 C CA . SER A 1 230 ? 23.305 7.305 -13.134 1.00 77.62 230 SER A CA 1
ATOM 1831 C C . SER A 1 230 ? 23.165 8.796 -13.464 1.00 77.62 230 SER A C 1
ATOM 1833 O O . SER A 1 230 ? 23.826 9.293 -14.378 1.00 77.62 230 SER A O 1
ATOM 1835 N N . SER A 1 231 ? 22.329 9.532 -12.727 1.00 75.12 231 SER A N 1
ATOM 1836 C CA . SER A 1 231 ? 22.133 10.974 -12.932 1.00 75.12 231 SER A CA 1
ATOM 1837 C C . SER A 1 231 ? 23.340 11.813 -12.490 1.00 75.12 231 SER A C 1
ATOM 1839 O O . SER A 1 231 ? 23.660 12.819 -13.124 1.00 75.12 231 SER A O 1
ATOM 1841 N N . SER A 1 232 ? 24.056 11.375 -11.449 1.00 66.69 232 SER A N 1
ATOM 1842 C CA . SER A 1 232 ? 25.205 12.097 -10.883 1.00 66.69 232 SER A CA 1
ATOM 1843 C C . SER A 1 232 ? 26.409 12.139 -11.831 1.00 66.69 232 SER A C 1
ATOM 1845 O O . SER A 1 232 ? 27.161 13.115 -11.822 1.00 66.69 232 SER A O 1
ATOM 1847 N N . ILE A 1 233 ? 26.553 11.135 -12.706 1.00 61.41 233 ILE A N 1
ATOM 1848 C CA . ILE A 1 233 ? 27.610 11.078 -13.729 1.00 61.41 233 ILE A CA 1
ATOM 1849 C C . ILE A 1 233 ? 27.483 12.202 -14.763 1.00 61.41 233 ILE A C 1
ATOM 1851 O O . ILE A 1 233 ? 28.497 12.706 -15.243 1.00 61.41 233 ILE A O 1
ATOM 1855 N N . LYS A 1 234 ? 26.264 12.659 -15.079 1.00 60.56 234 LYS A N 1
ATOM 1856 C CA . LYS A 1 234 ? 26.044 13.700 -16.101 1.00 60.56 234 LYS A CA 1
ATOM 1857 C C . LYS A 1 234 ? 26.608 15.078 -15.717 1.00 60.56 234 LYS A C 1
ATOM 1859 O O . LYS A 1 234 ? 26.671 15.956 -16.568 1.00 60.56 234 LYS A O 1
ATOM 1864 N N . PHE A 1 235 ? 27.037 15.280 -14.467 1.00 61.00 235 PHE A N 1
ATOM 1865 C CA . PHE A 1 235 ? 27.476 16.581 -13.949 1.00 61.00 235 PHE A CA 1
ATOM 1866 C C . PHE A 1 235 ? 28.994 16.712 -13.717 1.00 61.00 235 PHE A C 1
ATOM 1868 O O . PHE A 1 235 ? 29.402 17.560 -12.923 1.00 61.00 235 PHE A O 1
ATOM 1875 N N . ASN A 1 236 ? 29.838 15.912 -14.389 1.00 56.72 236 ASN A N 1
ATOM 1876 C CA . ASN A 1 236 ? 31.314 16.006 -14.338 1.00 56.72 236 ASN A CA 1
ATOM 1877 C C . ASN A 1 236 ? 31.923 16.016 -12.922 1.00 56.72 236 ASN A C 1
ATOM 1879 O O . ASN A 1 236 ? 33.054 16.460 -12.719 1.00 56.72 236 ASN A O 1
ATOM 1883 N N . LYS A 1 237 ? 31.199 15.516 -11.919 1.00 55.91 237 LYS A N 1
ATOM 1884 C CA . LYS A 1 237 ? 31.806 15.199 -10.631 1.00 55.91 237 LYS A CA 1
ATOM 1885 C C . LYS A 1 237 ? 32.497 13.848 -10.764 1.00 55.91 237 LYS A C 1
ATOM 1887 O O . LYS A 1 237 ? 31.935 12.976 -11.429 1.00 55.91 237 LYS A O 1
ATOM 1892 N N . PRO A 1 238 ? 33.676 13.653 -10.143 1.00 51.72 238 PRO A N 1
ATOM 1893 C CA . PRO A 1 238 ? 34.229 12.317 -10.013 1.00 51.72 238 PRO A CA 1
ATOM 1894 C C . PRO A 1 238 ? 33.124 11.462 -9.406 1.00 51.72 238 PRO A C 1
ATOM 1896 O O . PRO A 1 238 ? 32.613 11.790 -8.330 1.00 51.72 238 PRO A O 1
ATOM 1899 N N . ALA A 1 239 ? 32.686 10.443 -10.149 1.00 50.16 239 ALA A N 1
ATOM 1900 C CA . ALA A 1 239 ? 31.752 9.478 -9.610 1.00 50.16 239 ALA A CA 1
ATOM 1901 C C . ALA A 1 239 ? 32.338 9.026 -8.260 1.00 50.16 239 ALA A C 1
ATOM 1903 O O . ALA A 1 239 ? 33.558 8.803 -8.189 1.00 50.16 239 ALA A O 1
ATOM 1904 N N . PRO A 1 240 ? 31.544 8.933 -7.175 1.00 51.91 240 PRO A N 1
ATOM 1905 C CA . PRO A 1 240 ? 32.000 8.159 -6.025 1.00 51.91 240 PRO A CA 1
ATOM 1906 C C . PRO A 1 240 ? 32.540 6.830 -6.575 1.00 51.91 240 PRO A C 1
ATOM 1908 O O . PRO A 1 240 ? 32.027 6.357 -7.583 1.00 51.91 240 PRO A O 1
ATOM 1911 N N . ARG A 1 241 ? 33.621 6.285 -6.002 1.00 48.88 241 ARG A N 1
ATOM 1912 C CA . ARG A 1 241 ? 34.442 5.178 -6.560 1.00 48.88 241 ARG A CA 1
ATOM 1913 C C . ARG A 1 241 ? 33.686 3.896 -6.977 1.00 48.88 241 ARG A C 1
ATOM 1915 O O . ARG A 1 241 ? 34.320 2.969 -7.465 1.00 48.88 241 ARG A O 1
ATOM 1922 N N . ASN A 1 242 ? 32.365 3.881 -6.854 1.00 50.00 242 ASN A N 1
ATOM 1923 C CA . ASN A 1 242 ? 31.434 2.913 -7.392 1.00 50.00 242 ASN A CA 1
ATOM 1924 C C . ASN A 1 242 ? 30.633 3.616 -8.511 1.00 50.00 242 ASN A C 1
ATOM 1926 O O . ASN A 1 242 ? 29.837 4.518 -8.239 1.00 50.00 242 ASN A O 1
ATOM 1930 N N . SER A 1 243 ? 30.856 3.238 -9.775 1.00 53.53 243 SER A N 1
ATOM 1931 C CA . SER A 1 243 ? 29.962 3.560 -10.906 1.00 53.53 243 SER A CA 1
ATOM 1932 C C . SER A 1 243 ? 28.489 3.290 -10.545 1.00 53.53 243 SER A C 1
ATOM 1934 O O . SER A 1 243 ? 28.270 2.528 -9.607 1.00 53.53 243 SER A O 1
ATOM 1936 N N . PRO A 1 244 ? 27.475 3.844 -11.256 1.00 58.19 244 PRO A N 1
ATOM 1937 C CA . PRO A 1 244 ? 26.077 3.457 -11.078 1.00 58.19 244 PRO A CA 1
ATOM 1938 C C . PRO A 1 244 ? 26.006 1.950 -11.037 1.00 58.19 244 PRO A C 1
ATOM 1940 O O . PRO A 1 244 ? 26.368 1.289 -12.011 1.00 58.19 244 PRO A O 1
ATOM 1943 N N . ASP A 1 245 ? 25.696 1.448 -9.850 1.00 71.12 245 ASP A N 1
ATOM 1944 C CA . ASP A 1 245 ? 25.977 0.069 -9.541 1.00 71.12 245 ASP A CA 1
ATOM 1945 C C . ASP A 1 245 ? 24.938 -0.732 -10.303 1.00 71.12 245 ASP A C 1
ATOM 1947 O O . ASP A 1 245 ? 23.756 -0.730 -9.954 1.00 71.12 245 ASP A O 1
ATOM 1951 N N . LEU A 1 246 ? 25.358 -1.375 -11.393 1.00 86.56 246 LEU A N 1
ATOM 1952 C CA . LEU A 1 246 ? 24.526 -2.367 -12.062 1.00 86.56 246 LEU A CA 1
ATOM 1953 C C . LEU A 1 246 ? 24.045 -3.408 -11.039 1.00 86.56 246 LEU A C 1
ATOM 1955 O O . LEU A 1 246 ? 22.999 -4.003 -11.256 1.00 86.56 246 LEU A O 1
ATOM 1959 N N . ALA A 1 247 ? 24.720 -3.570 -9.888 1.00 89.56 247 ALA A N 1
ATOM 1960 C CA . ALA A 1 247 ? 24.212 -4.364 -8.776 1.00 89.56 247 ALA A CA 1
ATOM 1961 C C . ALA A 1 247 ? 22.881 -3.851 -8.201 1.00 89.56 247 ALA A C 1
ATOM 1963 O O . ALA A 1 247 ? 22.026 -4.676 -7.894 1.00 89.56 247 ALA A O 1
ATOM 1964 N N . ASP A 1 248 ? 22.669 -2.536 -8.066 1.00 89.62 248 ASP A N 1
ATOM 1965 C CA . ASP A 1 248 ? 21.383 -2.002 -7.599 1.00 89.62 248 ASP A CA 1
ATOM 1966 C C . ASP A 1 248 ? 20.285 -2.253 -8.646 1.00 89.62 248 ASP A C 1
ATOM 1968 O O . ASP A 1 248 ? 19.213 -2.734 -8.290 1.00 89.62 248 ASP A O 1
ATOM 1972 N N . LEU A 1 249 ? 20.560 -2.055 -9.940 1.00 92.12 249 LEU A N 1
ATOM 1973 C CA . LEU A 1 249 ? 19.593 -2.395 -10.995 1.00 92.12 249 LEU A CA 1
ATOM 1974 C C . LEU A 1 249 ? 19.286 -3.901 -11.035 1.00 92.12 249 LEU A C 1
ATOM 1976 O O . LEU A 1 249 ? 18.126 -4.297 -11.101 1.00 92.12 249 LEU A O 1
ATOM 1980 N N . ASN A 1 250 ? 20.310 -4.748 -10.931 1.00 92.62 250 ASN A N 1
ATOM 1981 C CA . ASN A 1 250 ? 20.150 -6.200 -10.879 1.00 92.62 250 ASN A CA 1
ATOM 1982 C C . ASN A 1 250 ? 19.347 -6.640 -9.654 1.00 92.62 250 ASN A C 1
ATOM 1984 O O . ASN A 1 250 ? 18.514 -7.535 -9.764 1.00 92.62 250 ASN A O 1
ATOM 1988 N N . LYS A 1 251 ? 19.538 -5.985 -8.503 1.00 93.19 251 LYS A N 1
ATOM 1989 C CA . LYS A 1 251 ? 18.714 -6.228 -7.316 1.00 93.19 251 LYS A CA 1
ATOM 1990 C C . LYS A 1 251 ? 17.270 -5.793 -7.519 1.00 93.19 251 LYS A C 1
ATOM 1992 O O . LYS A 1 251 ? 16.378 -6.509 -7.081 1.00 93.19 251 LYS A O 1
ATOM 1997 N N . ALA A 1 252 ? 17.027 -4.673 -8.194 1.00 94.00 252 ALA A N 1
ATOM 1998 C CA . ALA A 1 252 ? 15.671 -4.251 -8.526 1.00 94.00 252 ALA A CA 1
ATOM 1999 C C . ALA A 1 252 ? 14.951 -5.294 -9.398 1.00 94.00 252 ALA A C 1
ATOM 2001 O O . ALA A 1 252 ? 13.838 -5.702 -9.067 1.00 94.00 252 ALA A O 1
ATOM 2002 N N . VAL A 1 253 ? 15.633 -5.799 -10.434 1.00 94.94 253 VAL A N 1
ATOM 2003 C CA . VAL A 1 253 ? 15.144 -6.888 -11.297 1.00 94.94 253 VAL A CA 1
ATOM 2004 C C . VAL A 1 253 ? 14.883 -8.164 -10.490 1.00 94.94 253 VAL A C 1
ATOM 2006 O O . VAL A 1 253 ? 13.820 -8.767 -10.633 1.00 94.94 253 VAL A O 1
ATOM 2009 N N . GLU A 1 254 ? 15.813 -8.568 -9.618 1.00 95.44 254 GLU A N 1
ATOM 2010 C CA . GLU A 1 254 ? 15.677 -9.750 -8.751 1.00 95.44 254 GLU A CA 1
ATOM 2011 C C . GLU A 1 254 ? 14.441 -9.647 -7.849 1.00 95.44 254 GLU A C 1
ATOM 2013 O O . GLU A 1 254 ? 13.636 -10.577 -7.799 1.00 95.44 254 GLU A O 1
ATOM 2018 N N . TYR A 1 255 ? 14.251 -8.510 -7.173 1.00 95.94 255 TYR A N 1
ATOM 2019 C CA . TYR A 1 255 ? 13.114 -8.322 -6.275 1.00 95.94 255 TYR A CA 1
ATOM 2020 C C . TYR A 1 255 ? 11.784 -8.200 -7.015 1.00 95.94 255 TYR A C 1
ATOM 2022 O O . TYR A 1 255 ? 10.813 -8.779 -6.545 1.00 95.94 255 TYR A O 1
ATOM 2030 N N . ASN A 1 256 ? 11.722 -7.533 -8.173 1.00 96.69 256 ASN A N 1
ATOM 2031 C CA . ASN A 1 256 ? 10.500 -7.515 -8.986 1.00 96.69 256 ASN A CA 1
ATOM 2032 C C . ASN A 1 256 ? 10.158 -8.906 -9.530 1.00 96.69 256 ASN A C 1
ATOM 2034 O O . ASN A 1 256 ? 8.997 -9.302 -9.524 1.00 96.69 256 ASN A O 1
ATOM 2038 N N . SER A 1 257 ? 11.162 -9.680 -9.944 1.00 95.94 257 SER A N 1
ATOM 2039 C CA . SER A 1 257 ? 10.955 -11.064 -10.384 1.00 95.94 257 SER A CA 1
ATOM 2040 C C . SER A 1 257 ? 10.417 -11.935 -9.247 1.00 95.94 257 SER A C 1
ATOM 2042 O O . SER A 1 257 ? 9.504 -12.728 -9.460 1.00 95.94 257 SER A O 1
ATOM 2044 N N . ALA A 1 258 ? 10.943 -11.766 -8.030 1.00 95.56 258 ALA A N 1
ATOM 2045 C CA . ALA A 1 258 ? 10.422 -12.439 -6.845 1.00 95.56 258 ALA A CA 1
ATOM 2046 C C . ALA A 1 258 ? 9.006 -11.952 -6.492 1.00 95.56 258 ALA A C 1
ATOM 2048 O O . ALA A 1 258 ? 8.128 -12.776 -6.263 1.00 95.56 258 ALA A O 1
ATOM 2049 N N . ALA A 1 259 ? 8.750 -10.640 -6.499 1.00 95.06 259 ALA A N 1
ATOM 2050 C CA . ALA A 1 259 ? 7.432 -10.063 -6.226 1.00 95.06 259 ALA A CA 1
ATOM 2051 C C . ALA A 1 259 ? 6.371 -10.631 -7.177 1.00 95.06 259 ALA A C 1
ATOM 2053 O O . ALA A 1 259 ? 5.303 -11.044 -6.736 1.00 95.06 259 ALA A O 1
ATOM 2054 N N . LEU A 1 260 ? 6.700 -10.756 -8.465 1.00 96.19 260 LEU A N 1
ATOM 2055 C CA . LEU A 1 260 ? 5.807 -11.324 -9.472 1.00 96.19 260 LEU A CA 1
ATOM 2056 C C . LEU A 1 260 ? 5.385 -12.765 -9.142 1.00 96.19 260 LEU A C 1
ATOM 2058 O O . LEU A 1 260 ? 4.239 -13.131 -9.373 1.00 96.19 260 LEU A O 1
ATOM 2062 N N . GLN A 1 261 ? 6.274 -13.573 -8.552 1.00 94.75 261 GLN A N 1
ATOM 2063 C CA . GLN A 1 261 ? 5.950 -14.941 -8.114 1.00 94.75 261 GLN A CA 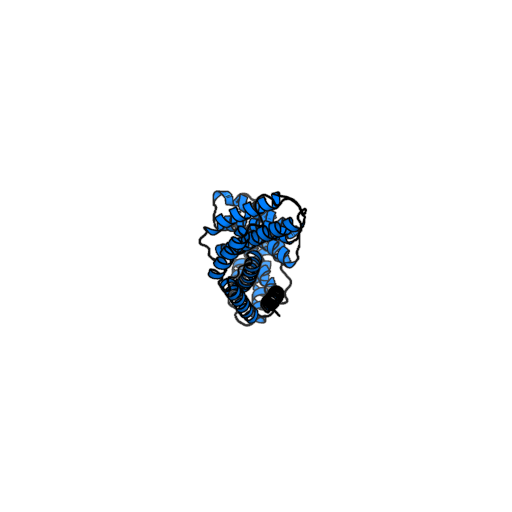1
ATOM 2064 C C . GLN A 1 261 ? 4.976 -14.979 -6.926 1.00 94.75 261 GLN A C 1
ATOM 2066 O O . GLN A 1 261 ? 4.356 -16.012 -6.676 1.00 94.75 261 GLN A O 1
ATOM 2071 N N . HIS A 1 262 ? 4.856 -13.874 -6.189 1.00 92.25 262 HIS A N 1
ATOM 2072 C CA . HIS A 1 262 ? 3.979 -13.726 -5.030 1.00 92.25 262 HIS A CA 1
ATOM 2073 C C . HIS A 1 262 ? 2.692 -12.943 -5.333 1.00 92.25 262 HIS A C 1
ATOM 2075 O O . HIS A 1 262 ? 1.849 -12.820 -4.443 1.00 92.25 262 HIS A O 1
ATOM 2081 N N . ALA A 1 263 ? 2.525 -12.418 -6.551 1.00 93.44 263 ALA A N 1
ATOM 2082 C CA . ALA A 1 263 ? 1.352 -11.639 -6.927 1.00 93.44 263 ALA A CA 1
ATOM 2083 C C . ALA A 1 263 ? 0.078 -12.516 -6.894 1.00 93.44 263 ALA A C 1
ATOM 2085 O O . ALA A 1 263 ? 0.038 -13.552 -7.562 1.00 93.44 263 ALA A O 1
ATOM 2086 N N . PRO A 1 264 ? -0.961 -12.143 -6.119 1.00 90.75 264 PRO A N 1
ATOM 2087 C CA . PRO A 1 264 ? -2.169 -12.960 -5.968 1.00 90.75 264 PRO A CA 1
ATOM 2088 C C . PRO A 1 264 ? -3.092 -12.927 -7.192 1.00 90.75 264 PRO A C 1
ATOM 2090 O O . PRO A 1 264 ? -3.887 -13.847 -7.380 1.00 90.75 264 PRO A O 1
ATOM 2093 N N . ASP A 1 265 ? -3.015 -11.867 -7.995 1.00 92.94 265 ASP A N 1
ATOM 2094 C CA . ASP A 1 265 ? -3.855 -11.634 -9.162 1.00 92.94 265 ASP A CA 1
ATOM 2095 C C . ASP A 1 265 ? -3.156 -10.726 -10.192 1.00 92.94 265 ASP A C 1
ATOM 2097 O O . ASP A 1 265 ? -2.047 -10.224 -9.985 1.00 92.94 265 ASP A O 1
ATOM 2101 N N . GLU A 1 266 ? -3.824 -10.512 -11.325 1.00 90.81 266 GLU A N 1
ATOM 2102 C CA . GLU A 1 266 ? -3.338 -9.652 -12.407 1.00 90.81 266 GLU A CA 1
ATOM 2103 C C . GLU A 1 266 ? -3.243 -8.175 -11.999 1.00 90.81 266 GLU A C 1
ATOM 2105 O O . GLU A 1 266 ? -2.397 -7.443 -12.517 1.00 90.81 266 GLU A O 1
ATOM 2110 N N . ALA A 1 267 ? -4.079 -7.734 -11.050 1.00 89.00 267 ALA A N 1
ATOM 2111 C CA . ALA A 1 267 ? -4.073 -6.362 -10.552 1.00 89.00 267 ALA A CA 1
ATOM 2112 C C . ALA A 1 267 ? -2.764 -6.042 -9.831 1.00 89.00 267 ALA A C 1
ATOM 2114 O O . ALA A 1 267 ? -2.170 -4.988 -10.069 1.00 89.00 267 ALA A O 1
ATOM 2115 N N . ALA A 1 268 ? -2.300 -6.969 -8.993 1.00 90.38 268 ALA A N 1
ATOM 2116 C CA . ALA A 1 268 ? -1.007 -6.889 -8.333 1.00 90.38 268 ALA A CA 1
ATOM 2117 C C . ALA A 1 268 ? 0.160 -7.114 -9.311 1.00 90.38 268 ALA A C 1
ATOM 2119 O O . ALA A 1 268 ? 1.183 -6.440 -9.213 1.00 90.38 268 ALA A O 1
ATOM 2120 N N . ALA A 1 269 ? 0.014 -8.018 -10.286 1.00 93.69 269 ALA A N 1
ATOM 2121 C CA . ALA A 1 269 ? 1.083 -8.331 -11.237 1.00 93.69 269 ALA A CA 1
ATOM 2122 C C . ALA A 1 269 ? 1.392 -7.180 -12.214 1.00 93.69 269 ALA A C 1
ATOM 2124 O O . ALA A 1 269 ? 2.559 -6.945 -12.537 1.00 93.69 269 ALA A O 1
ATOM 2125 N N . ALA A 1 270 ? 0.377 -6.440 -12.672 1.00 92.50 270 ALA A N 1
ATOM 2126 C CA . ALA A 1 270 ? 0.522 -5.387 -13.680 1.00 92.50 270 ALA A CA 1
ATOM 2127 C C . ALA A 1 270 ? 1.623 -4.343 -13.370 1.00 92.50 270 ALA A C 1
ATOM 2129 O O . ALA A 1 270 ? 2.517 -4.167 -14.205 1.00 92.50 270 ALA A O 1
ATOM 2130 N N . PRO A 1 271 ? 1.635 -3.653 -12.207 1.00 92.38 271 PRO A N 1
ATOM 2131 C CA . PRO A 1 271 ? 2.692 -2.686 -11.892 1.00 92.38 271 PRO A CA 1
ATOM 2132 C C . PRO A 1 271 ? 4.083 -3.327 -11.776 1.00 92.38 271 PRO A C 1
ATOM 2134 O O . PRO A 1 271 ? 5.081 -2.698 -12.138 1.00 92.38 271 PRO A O 1
ATOM 2137 N N . ILE A 1 272 ? 4.169 -4.576 -11.306 1.00 95.06 272 ILE A N 1
ATOM 2138 C CA . ILE A 1 272 ? 5.435 -5.313 -11.186 1.00 95.06 272 ILE A CA 1
ATOM 2139 C C . ILE A 1 272 ? 6.004 -5.604 -12.577 1.00 95.06 272 ILE A C 1
ATOM 2141 O O . ILE A 1 272 ? 7.183 -5.350 -12.822 1.00 95.06 272 ILE A O 1
ATOM 2145 N N . LEU A 1 273 ? 5.167 -6.077 -13.506 1.00 95.00 273 LEU A N 1
ATOM 2146 C CA . LEU A 1 273 ? 5.559 -6.396 -14.881 1.00 95.00 273 LEU A CA 1
ATOM 2147 C C . LEU A 1 273 ? 6.064 -5.164 -15.639 1.00 95.00 273 LEU A C 1
ATOM 2149 O O . LEU A 1 273 ? 7.110 -5.238 -16.284 1.00 95.00 273 LEU A O 1
ATOM 2153 N N . VAL A 1 274 ? 5.377 -4.020 -15.519 1.00 92.44 274 VAL A N 1
ATOM 2154 C CA . VAL A 1 274 ? 5.815 -2.754 -16.139 1.00 92.44 274 VAL A CA 1
ATOM 2155 C C . VAL A 1 274 ? 7.181 -2.327 -15.595 1.00 92.44 274 VAL A C 1
ATOM 2157 O O . VAL A 1 274 ? 8.093 -2.017 -16.367 1.00 92.44 274 VAL A O 1
ATOM 2160 N N . ASN A 1 275 ? 7.356 -2.358 -14.271 1.00 92.94 275 ASN A N 1
ATOM 2161 C CA . ASN A 1 275 ? 8.630 -2.010 -13.646 1.00 92.94 275 ASN A CA 1
ATOM 2162 C C . ASN A 1 275 ? 9.755 -2.966 -14.049 1.00 92.94 275 ASN A C 1
ATOM 2164 O O . ASN A 1 275 ? 10.856 -2.512 -14.363 1.00 92.94 275 ASN A O 1
ATOM 2168 N N . LEU A 1 276 ? 9.479 -4.269 -14.079 1.00 94.00 276 LEU A N 1
ATOM 2169 C CA . LEU A 1 276 ? 10.437 -5.291 -14.482 1.00 94.00 276 LEU A CA 1
ATOM 2170 C C . LEU A 1 276 ? 10.865 -5.105 -15.942 1.00 94.00 276 LEU A C 1
ATOM 2172 O O . LEU A 1 276 ? 12.062 -5.049 -16.218 1.00 94.00 276 LEU A O 1
ATOM 2176 N N . ALA A 1 277 ? 9.914 -4.928 -16.866 1.00 92.56 277 ALA A N 1
ATOM 2177 C CA . ALA A 1 277 ? 10.194 -4.689 -18.282 1.00 92.56 277 ALA A CA 1
ATOM 2178 C C . ALA A 1 277 ? 11.098 -3.465 -18.485 1.00 92.56 277 ALA A C 1
ATOM 2180 O O . ALA A 1 277 ? 12.089 -3.515 -19.219 1.00 92.56 277 ALA A O 1
ATOM 2181 N N . ARG A 1 278 ? 10.793 -2.368 -17.784 1.00 94.06 278 ARG A N 1
ATOM 2182 C CA . ARG A 1 278 ? 11.594 -1.145 -17.820 1.00 94.06 278 ARG A CA 1
ATOM 2183 C C . ARG A 1 278 ? 13.009 -1.370 -17.292 1.00 94.06 278 ARG A C 1
ATOM 2185 O O . ARG A 1 278 ? 13.967 -0.942 -17.928 1.00 94.06 278 ARG A O 1
ATOM 2192 N N . GLN A 1 279 ? 13.153 -2.018 -16.139 1.00 93.12 279 GLN A N 1
ATOM 2193 C CA . GLN A 1 279 ? 14.459 -2.268 -15.521 1.00 93.12 279 GLN A CA 1
ATOM 2194 C C . GLN A 1 279 ? 15.329 -3.190 -16.380 1.00 93.12 279 GLN A C 1
ATOM 2196 O O . GLN A 1 279 ? 16.519 -2.922 -16.551 1.00 93.12 279 GLN A O 1
ATOM 2201 N N . LEU A 1 280 ? 14.736 -4.230 -16.972 1.00 91.75 280 LEU A N 1
ATOM 2202 C CA . LEU A 1 280 ? 15.411 -5.105 -17.928 1.00 91.75 280 LEU A CA 1
ATOM 2203 C C . LEU A 1 280 ? 15.877 -4.319 -19.163 1.00 91.75 280 LEU A C 1
ATOM 2205 O O . LEU A 1 280 ? 17.023 -4.469 -19.587 1.00 91.75 280 LEU A O 1
ATOM 2209 N N . PHE A 1 281 ? 15.043 -3.420 -19.697 1.00 90.19 281 PHE A N 1
ATOM 2210 C CA . PHE A 1 281 ? 15.420 -2.549 -20.815 1.00 90.19 281 PHE A CA 1
ATOM 2211 C C . PHE A 1 281 ? 16.569 -1.600 -20.459 1.00 90.19 281 PHE A C 1
ATOM 2213 O O . PHE A 1 281 ? 17.536 -1.481 -21.216 1.00 90.19 281 PHE A O 1
ATOM 2220 N N . GLU A 1 282 ? 16.509 -0.967 -19.285 1.00 89.62 282 GLU A N 1
ATOM 2221 C CA . GLU A 1 282 ? 17.591 -0.123 -18.773 1.00 89.62 282 GLU A CA 1
ATOM 2222 C C . GLU A 1 282 ? 18.899 -0.924 -18.621 1.00 89.62 282 GLU A C 1
ATOM 2224 O O . GLU A 1 282 ? 19.962 -0.433 -19.019 1.00 89.62 282 GLU A O 1
ATOM 2229 N N . ARG A 1 283 ? 18.832 -2.167 -18.118 1.00 88.88 283 ARG A N 1
ATOM 2230 C CA . ARG A 1 283 ? 19.990 -3.063 -17.961 1.00 88.88 283 ARG A CA 1
ATOM 2231 C C . ARG A 1 283 ? 20.606 -3.404 -19.312 1.00 88.88 283 ARG A C 1
ATOM 2233 O O . ARG A 1 283 ? 21.791 -3.135 -19.517 1.00 88.88 283 ARG A O 1
ATOM 2240 N N . HIS A 1 284 ? 19.790 -3.898 -20.244 1.00 86.38 284 HIS A N 1
ATOM 2241 C CA . HIS A 1 284 ? 20.212 -4.279 -21.592 1.00 86.38 284 HIS A CA 1
ATOM 2242 C C . HIS A 1 284 ? 20.937 -3.130 -22.306 1.00 86.38 284 HIS A C 1
ATOM 2244 O O . HIS A 1 284 ? 22.043 -3.292 -22.833 1.00 86.38 284 HIS A O 1
ATOM 2250 N N . PHE A 1 285 ? 20.348 -1.929 -22.261 1.00 84.44 285 PHE A N 1
ATOM 2251 C CA . PHE A 1 285 ? 20.925 -0.741 -22.885 1.00 84.44 285 PHE A CA 1
ATOM 2252 C C . PHE A 1 285 ? 22.276 -0.352 -22.267 1.00 84.44 285 PHE A C 1
ATOM 2254 O O . PHE A 1 285 ? 23.207 0.048 -22.972 1.00 84.44 285 PHE A O 1
ATOM 2261 N N . LYS A 1 286 ? 22.402 -0.454 -20.941 1.00 83.06 286 LYS A N 1
ATOM 2262 C CA . LYS A 1 286 ? 23.580 0.008 -20.193 1.00 83.06 286 LYS A CA 1
ATOM 2263 C C . LYS A 1 286 ? 24.760 -0.929 -20.278 1.00 83.06 286 LYS A C 1
ATOM 2265 O O . LYS A 1 286 ? 25.885 -0.456 -20.433 1.00 83.06 286 LYS A O 1
ATOM 2270 N N . GLU A 1 287 ? 24.504 -2.226 -20.220 1.00 82.75 287 GLU A N 1
ATOM 2271 C CA . GLU A 1 287 ? 25.531 -3.243 -20.428 1.00 82.75 287 GLU A CA 1
ATOM 2272 C C . GLU A 1 287 ? 25.979 -3.296 -21.895 1.00 82.75 287 GLU A C 1
ATOM 2274 O O . GLU A 1 287 ? 27.002 -3.904 -22.201 1.00 82.75 287 GLU A O 1
ATOM 2279 N N . ARG A 1 288 ? 25.249 -2.620 -22.805 1.00 73.75 288 ARG A N 1
ATOM 2280 C CA . ARG A 1 288 ? 25.391 -2.762 -24.264 1.00 73.75 288 ARG A CA 1
ATOM 2281 C C . ARG A 1 288 ? 25.410 -4.235 -24.654 1.00 73.75 288 ARG A C 1
ATOM 2283 O O . ARG A 1 288 ? 26.159 -4.638 -25.546 1.00 73.75 288 ARG A O 1
ATOM 2290 N N . SER A 1 289 ? 24.625 -5.028 -23.933 1.00 65.62 289 SER A N 1
ATOM 2291 C CA . SER A 1 289 ? 24.637 -6.466 -24.079 1.00 65.62 289 SER A CA 1
ATOM 2292 C C . SER A 1 289 ? 24.211 -6.790 -25.507 1.00 65.62 289 SER A C 1
ATOM 2294 O O . SER A 1 289 ? 23.173 -6.329 -25.982 1.00 65.62 289 SER A O 1
ATOM 2296 N N . SER A 1 290 ? 25.026 -7.556 -26.235 1.00 62.00 290 SER A N 1
ATOM 2297 C CA . SER A 1 290 ? 24.593 -8.131 -27.510 1.00 62.00 290 SER A CA 1
ATOM 2298 C C . SER A 1 290 ? 23.615 -9.284 -27.296 1.00 62.00 290 SER A C 1
ATOM 2300 O O . SER A 1 290 ? 23.144 -9.853 -28.280 1.00 62.00 290 SER A O 1
ATOM 2302 N N . ASP A 1 291 ? 23.342 -9.644 -26.038 1.00 70.50 291 ASP A N 1
ATOM 2303 C CA . ASP A 1 291 ? 22.491 -10.760 -25.682 1.00 70.50 291 ASP A CA 1
ATOM 2304 C C . ASP A 1 291 ? 21.039 -10.473 -26.067 1.00 70.50 291 ASP A C 1
ATOM 2306 O O . ASP A 1 291 ? 20.367 -9.589 -25.533 1.00 70.50 291 ASP A O 1
ATOM 2310 N N . THR A 1 292 ? 20.558 -11.231 -27.045 1.00 70.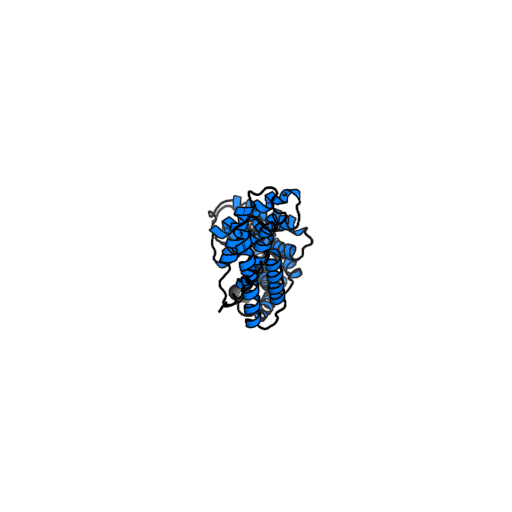06 292 THR A N 1
ATOM 2311 C CA . THR A 1 292 ? 19.169 -11.192 -27.495 1.00 70.06 292 THR A CA 1
ATOM 2312 C C . THR A 1 292 ? 18.207 -11.698 -26.426 1.00 70.06 292 THR A C 1
ATOM 2314 O O . THR A 1 292 ? 17.022 -11.386 -26.512 1.00 70.06 292 THR A O 1
ATOM 2317 N N . PHE A 1 293 ? 18.694 -12.458 -25.438 1.00 73.88 293 PHE A N 1
ATOM 2318 C CA . PHE A 1 293 ? 17.881 -13.022 -24.363 1.00 73.88 293 PHE A CA 1
ATOM 2319 C C . PHE A 1 293 ? 17.151 -11.936 -23.564 1.00 73.88 293 PHE A C 1
ATOM 2321 O O . PHE A 1 293 ? 15.930 -12.006 -23.436 1.00 73.88 293 PHE A O 1
ATOM 2328 N N . ASP A 1 294 ? 17.861 -10.884 -23.142 1.00 76.25 294 ASP A N 1
ATOM 2329 C CA . ASP A 1 294 ? 17.257 -9.761 -22.413 1.00 76.25 294 ASP A CA 1
ATOM 2330 C C . ASP A 1 294 ? 16.137 -9.094 -23.227 1.00 76.25 294 ASP A C 1
ATOM 2332 O O . ASP A 1 294 ? 15.095 -8.747 -22.682 1.00 76.25 294 ASP A O 1
ATOM 2336 N N . LEU A 1 295 ? 16.312 -8.932 -24.546 1.00 82.50 295 LEU A N 1
ATOM 2337 C CA . LEU A 1 295 ? 15.309 -8.286 -25.399 1.00 82.50 295 LEU A CA 1
ATOM 2338 C C . LEU A 1 295 ? 14.027 -9.117 -25.529 1.00 82.50 295 LEU A C 1
ATOM 2340 O O . LEU A 1 295 ? 12.936 -8.548 -25.525 1.00 82.50 295 LEU A O 1
ATOM 2344 N N . TYR A 1 296 ? 14.146 -10.443 -25.625 1.00 88.62 296 TYR A N 1
ATOM 2345 C CA . TYR A 1 296 ? 12.979 -11.326 -25.613 1.00 88.62 296 TYR A CA 1
ATOM 2346 C C . TYR A 1 296 ? 12.253 -11.271 -24.273 1.00 88.62 296 TYR A C 1
ATOM 2348 O O . TYR A 1 296 ? 11.030 -11.144 -24.266 1.00 88.62 296 TYR A O 1
ATOM 2356 N N . GLU A 1 297 ? 12.992 -11.298 -23.162 1.00 90.56 297 GLU A N 1
ATOM 2357 C CA . GLU A 1 297 ? 12.398 -11.197 -21.829 1.00 90.56 297 GLU A CA 1
ATOM 2358 C C . GLU A 1 297 ? 11.669 -9.856 -21.647 1.00 90.56 297 GLU A C 1
ATOM 2360 O O . GLU A 1 297 ? 10.525 -9.836 -21.202 1.00 90.56 297 GLU A O 1
ATOM 2365 N N . ILE A 1 298 ? 12.265 -8.735 -22.072 1.00 90.31 298 ILE A N 1
ATOM 2366 C CA . ILE A 1 298 ? 11.619 -7.411 -22.034 1.00 90.31 298 ILE A CA 1
ATOM 2367 C C . ILE A 1 298 ? 10.287 -7.427 -22.794 1.00 90.31 298 ILE A C 1
ATOM 2369 O O . ILE A 1 298 ? 9.275 -6.970 -22.265 1.00 90.31 298 ILE A O 1
ATOM 2373 N N . LEU A 1 299 ? 10.276 -7.942 -24.028 1.00 90.56 299 LEU A N 1
ATOM 2374 C CA . LEU A 1 299 ? 9.074 -7.985 -24.866 1.00 90.56 299 LEU A CA 1
ATOM 2375 C C . LEU A 1 299 ? 7.991 -8.896 -24.280 1.00 90.56 299 LEU A C 1
ATOM 2377 O O . LEU A 1 299 ? 6.809 -8.563 -24.360 1.00 90.56 299 LEU A O 1
ATOM 2381 N N . GLU A 1 300 ? 8.385 -10.015 -23.673 1.00 94.25 300 GLU A N 1
ATOM 2382 C CA . GLU A 1 300 ? 7.472 -10.892 -22.943 1.00 94.25 300 GLU A CA 1
ATOM 2383 C C . GLU A 1 300 ? 6.833 -10.156 -21.760 1.00 94.25 300 GLU A C 1
ATOM 2385 O O . GLU A 1 300 ? 5.608 -10.097 -21.684 1.00 94.25 300 GLU A O 1
ATOM 2390 N N . ARG A 1 301 ? 7.623 -9.487 -20.907 1.00 94.44 301 ARG A N 1
ATOM 2391 C CA . ARG A 1 301 ? 7.078 -8.718 -19.771 1.00 94.44 301 ARG A CA 1
ATOM 2392 C C . ARG A 1 301 ? 6.177 -7.567 -20.204 1.00 94.44 301 ARG A C 1
ATOM 2394 O O . ARG A 1 301 ? 5.175 -7.308 -19.542 1.00 94.44 301 ARG A O 1
ATOM 2401 N N . VAL A 1 302 ? 6.500 -6.896 -21.311 1.00 91.31 302 VAL A N 1
ATOM 2402 C CA . VAL A 1 302 ? 5.630 -5.868 -21.903 1.00 91.31 302 VAL A CA 1
ATOM 2403 C C . VAL A 1 302 ? 4.285 -6.469 -22.306 1.00 91.31 302 VAL A C 1
ATOM 2405 O O . VAL A 1 302 ? 3.251 -5.909 -21.954 1.00 91.31 302 VAL A O 1
ATOM 2408 N N . ARG A 1 303 ? 4.285 -7.604 -23.013 1.00 94.06 303 ARG A N 1
ATOM 2409 C CA . ARG A 1 303 ? 3.055 -8.279 -23.448 1.00 94.06 303 ARG A CA 1
ATOM 2410 C C . ARG A 1 303 ? 2.207 -8.715 -22.253 1.00 94.06 303 ARG A C 1
ATOM 2412 O O . ARG A 1 303 ? 1.011 -8.443 -22.239 1.00 94.06 303 ARG A O 1
ATOM 2419 N N . ASP A 1 304 ? 2.824 -9.342 -21.256 1.00 93.88 304 ASP A N 1
ATOM 2420 C CA . ASP A 1 304 ? 2.127 -9.804 -20.054 1.00 93.88 304 ASP A CA 1
ATOM 2421 C C . ASP A 1 304 ? 1.512 -8.610 -19.287 1.00 93.88 304 ASP A C 1
ATOM 2423 O O . ASP A 1 304 ? 0.381 -8.685 -18.804 1.00 93.88 304 ASP A O 1
ATOM 2427 N N . ALA A 1 305 ? 2.216 -7.468 -19.228 1.00 91.06 305 ALA A N 1
ATOM 2428 C CA . ALA A 1 305 ? 1.685 -6.234 -18.649 1.00 91.06 305 ALA A CA 1
ATOM 2429 C C . ALA A 1 305 ? 0.485 -5.681 -19.439 1.00 91.06 305 ALA A C 1
ATOM 2431 O O . ALA A 1 305 ? -0.487 -5.231 -18.831 1.00 91.06 305 ALA A O 1
ATOM 2432 N N . GLU A 1 306 ? 0.529 -5.709 -20.778 1.00 90.31 306 GLU A N 1
ATOM 2433 C CA . GLU A 1 306 ? -0.594 -5.285 -21.630 1.00 90.31 306 GLU A CA 1
ATOM 2434 C C . GLU A 1 306 ? -1.834 -6.148 -21.399 1.00 90.31 306 GLU A C 1
ATOM 2436 O O . GLU A 1 306 ? -2.940 -5.610 -21.307 1.00 90.31 306 GLU A O 1
ATOM 2441 N N . GLU A 1 307 ? -1.651 -7.464 -21.287 1.00 92.44 307 GLU A N 1
ATOM 2442 C CA . GLU A 1 307 ? -2.731 -8.407 -21.010 1.00 92.44 307 GLU A CA 1
ATOM 2443 C C . GLU A 1 307 ? -3.376 -8.115 -19.652 1.00 92.44 307 GLU A C 1
ATOM 2445 O O . GLU A 1 307 ? -4.583 -7.875 -19.605 1.00 92.44 307 GLU A O 1
ATOM 2450 N N . CYS A 1 308 ? -2.575 -8.004 -18.584 1.00 90.56 308 CYS A N 1
ATOM 2451 C CA . CYS A 1 308 ? -3.081 -7.675 -17.248 1.00 90.56 308 CYS A CA 1
ATOM 2452 C C . CYS A 1 308 ? -3.839 -6.334 -17.252 1.00 90.56 308 CYS A C 1
ATOM 2454 O O . CYS A 1 308 ? -4.972 -6.243 -16.788 1.00 90.56 308 CYS A O 1
ATOM 2456 N N . ILE A 1 309 ? -3.259 -5.272 -17.827 1.00 89.00 309 ILE A N 1
ATOM 2457 C CA . ILE A 1 309 ? -3.907 -3.948 -17.875 1.00 89.00 309 ILE A CA 1
ATOM 2458 C C . ILE A 1 309 ? -5.206 -3.991 -18.695 1.00 89.00 309 ILE A C 1
ATOM 2460 O O . ILE A 1 309 ? -6.182 -3.329 -18.335 1.00 89.00 309 ILE A O 1
ATOM 2464 N N . GLY A 1 310 ? -5.239 -4.761 -19.787 1.00 87.12 310 GLY A N 1
ATOM 2465 C CA . GLY A 1 310 ? -6.417 -4.916 -20.638 1.00 87.12 310 GLY A CA 1
ATOM 2466 C C . GLY A 1 310 ? -7.610 -5.544 -19.915 1.00 87.12 310 GLY A C 1
ATOM 2467 O O . GLY A 1 310 ? -8.750 -5.149 -20.170 1.00 87.12 310 GLY A O 1
ATOM 2468 N N . GLN A 1 311 ? -7.355 -6.469 -18.988 1.00 88.25 311 GLN A N 1
ATOM 2469 C CA . GLN A 1 311 ? -8.392 -7.152 -18.210 1.00 88.25 311 GLN A CA 1
ATOM 2470 C C . GLN A 1 311 ? -8.943 -6.306 -17.048 1.00 88.25 311 GLN A C 1
ATOM 2472 O O . GLN A 1 311 ? -10.120 -6.418 -16.702 1.00 88.25 311 GLN A O 1
ATOM 2477 N N . LEU A 1 312 ? -8.132 -5.411 -16.474 1.00 83.19 312 LEU A N 1
ATOM 2478 C CA . LEU A 1 312 ? -8.467 -4.650 -15.257 1.00 83.19 312 LEU A CA 1
ATOM 2479 C C . LEU A 1 312 ? -9.362 -3.415 -15.485 1.00 83.19 312 LEU A C 1
ATOM 2481 O O . LEU A 1 312 ? -9.786 -2.758 -14.530 1.00 83.19 312 LEU A O 1
ATOM 2485 N N . GLY A 1 313 ? -9.680 -3.088 -16.740 1.00 77.88 313 GLY A N 1
ATOM 2486 C CA . GLY A 1 313 ? -10.525 -1.946 -17.092 1.00 77.88 313 GLY A CA 1
ATOM 2487 C C . GLY A 1 313 ? -9.830 -0.584 -16.946 1.00 77.88 313 GLY A C 1
ATOM 2488 O O . GLY A 1 313 ? -8.608 -0.466 -16.968 1.00 77.88 313 GLY A O 1
ATOM 2489 N N . TYR A 1 314 ? -10.615 0.496 -16.857 1.00 72.94 314 TYR A N 1
ATOM 2490 C CA . TYR A 1 314 ? -10.095 1.869 -16.857 1.00 72.94 314 TYR A CA 1
ATOM 2491 C C . TYR A 1 314 ? -10.076 2.479 -15.448 1.00 72.94 314 TYR A C 1
ATOM 2493 O O . TYR A 1 314 ? -11.093 2.980 -14.971 1.00 72.94 314 TYR A O 1
ATOM 2501 N N . SER A 1 315 ? -8.899 2.528 -14.821 1.00 77.50 315 SER A N 1
ATOM 2502 C CA . SER A 1 315 ? -8.624 3.374 -13.649 1.00 77.50 315 SER A CA 1
ATOM 2503 C C . SER A 1 315 ? -7.556 4.431 -13.973 1.00 77.50 315 SER A C 1
ATOM 2505 O O . SER A 1 315 ? -6.869 4.357 -14.995 1.00 77.50 315 SER A O 1
ATOM 2507 N N . SER A 1 316 ? -7.414 5.453 -13.125 1.00 73.56 316 SER A N 1
ATOM 2508 C CA . SER A 1 316 ? -6.365 6.471 -13.283 1.00 73.56 316 SER A CA 1
ATOM 2509 C C . SER A 1 316 ? -4.956 5.896 -13.102 1.00 73.56 316 SER A C 1
ATOM 2511 O O . SER A 1 316 ? -4.057 6.282 -13.844 1.00 73.56 316 SER A O 1
ATOM 2513 N N . SER A 1 317 ? -4.766 4.952 -12.173 1.00 73.94 317 SER A N 1
ATOM 2514 C CA . SER A 1 317 ? -3.484 4.266 -11.965 1.00 73.94 317 SER A CA 1
ATOM 2515 C C . SER A 1 317 ? -3.113 3.374 -13.152 1.00 73.94 317 SER A C 1
ATOM 2517 O O . SER A 1 317 ? -1.978 3.418 -13.619 1.00 73.94 317 SER A O 1
ATOM 2519 N N . LEU A 1 318 ? -4.083 2.645 -13.715 1.00 79.31 318 LEU A N 1
ATOM 2520 C CA . LEU A 1 318 ? -3.876 1.824 -14.912 1.00 79.31 318 LEU A CA 1
ATOM 2521 C C . LEU A 1 318 ? -3.566 2.671 -16.148 1.00 79.31 318 LEU A C 1
ATOM 2523 O O . LEU A 1 318 ? -2.796 2.245 -17.004 1.00 79.31 318 LEU A O 1
ATOM 2527 N N . ARG A 1 319 ? -4.121 3.888 -16.240 1.00 83.31 319 ARG A N 1
ATOM 2528 C CA . ARG A 1 319 ? -3.771 4.827 -17.314 1.00 83.31 319 ARG A CA 1
ATOM 2529 C C . ARG A 1 319 ? -2.298 5.225 -17.249 1.00 83.31 319 ARG A C 1
ATOM 2531 O O . ARG A 1 319 ? -1.635 5.159 -18.273 1.00 83.31 319 ARG A O 1
ATOM 2538 N N . ALA A 1 320 ? -1.792 5.576 -16.066 1.00 84.19 320 ALA A N 1
ATOM 2539 C CA . ALA A 1 320 ? -0.382 5.926 -15.898 1.00 84.19 320 ALA A CA 1
ATOM 2540 C C . ALA A 1 320 ? 0.544 4.756 -16.279 1.00 84.19 320 ALA A C 1
ATOM 2542 O O . ALA A 1 320 ? 1.462 4.942 -17.071 1.00 84.19 320 ALA A O 1
ATOM 2543 N N . LEU A 1 321 ? 0.239 3.540 -15.808 1.00 82.31 321 LEU A N 1
ATOM 2544 C CA . LEU A 1 321 ? 0.988 2.332 -16.180 1.00 82.31 321 LEU A CA 1
ATOM 2545 C C . LEU A 1 321 ? 0.948 2.061 -17.689 1.00 82.31 321 LEU A C 1
ATOM 2547 O O . LEU A 1 321 ? 1.961 1.700 -18.284 1.00 82.31 321 LEU A O 1
ATOM 2551 N N . ARG A 1 322 ? -0.209 2.263 -18.327 1.00 86.62 322 ARG A N 1
ATOM 2552 C CA . ARG A 1 322 ? -0.359 2.122 -19.778 1.00 86.62 322 ARG A CA 1
ATOM 2553 C C . ARG A 1 322 ? 0.474 3.149 -20.542 1.00 86.62 322 ARG A C 1
ATOM 2555 O O . ARG A 1 322 ? 1.102 2.784 -21.531 1.00 86.62 322 ARG A O 1
ATOM 2562 N N . ASP A 1 323 ? 0.477 4.405 -20.108 1.00 89.38 323 ASP A N 1
ATOM 2563 C CA . ASP A 1 323 ? 1.261 5.467 -20.744 1.00 89.38 323 ASP A CA 1
ATOM 2564 C C . ASP A 1 323 ? 2.769 5.172 -20.626 1.00 89.38 323 ASP A C 1
ATOM 2566 O O . ASP A 1 323 ? 3.504 5.299 -21.608 1.00 89.38 323 ASP A O 1
ATOM 2570 N N . GLU A 1 324 ? 3.224 4.684 -19.466 1.00 87.12 324 GLU A N 1
ATOM 2571 C CA . GLU A 1 324 ? 4.604 4.213 -19.270 1.00 87.12 324 GLU A CA 1
ATOM 2572 C C . GLU A 1 324 ? 4.955 3.039 -20.191 1.00 87.12 324 GLU A C 1
ATOM 2574 O O . GLU A 1 324 ? 6.036 3.011 -20.784 1.00 87.12 324 GLU A O 1
ATOM 2579 N N . LEU A 1 325 ? 4.036 2.087 -20.350 1.00 83.56 325 LEU A N 1
ATOM 2580 C CA . LEU A 1 325 ? 4.221 0.924 -21.211 1.00 83.56 325 LEU A CA 1
ATOM 2581 C C . LEU A 1 325 ? 4.308 1.309 -22.693 1.00 83.56 325 LEU A C 1
ATOM 2583 O O . LEU A 1 325 ? 5.162 0.793 -23.413 1.00 83.56 325 LEU A O 1
ATOM 2587 N N . ILE A 1 326 ? 3.473 2.252 -23.142 1.00 89.62 326 ILE A N 1
ATOM 2588 C CA . ILE A 1 326 ? 3.537 2.814 -24.499 1.00 89.62 326 ILE A CA 1
ATOM 2589 C C . ILE A 1 326 ? 4.898 3.478 -24.723 1.00 89.62 326 ILE A C 1
ATOM 2591 O O . ILE A 1 326 ? 5.585 3.150 -25.690 1.00 89.62 326 ILE A O 1
ATOM 2595 N N . GLN A 1 327 ? 5.334 4.333 -23.794 1.00 90.94 327 GLN A N 1
ATOM 2596 C CA . GLN A 1 327 ? 6.635 4.992 -23.889 1.00 90.94 327 GLN A CA 1
ATOM 2597 C C . GLN A 1 327 ? 7.793 3.983 -23.936 1.00 90.94 327 GLN A C 1
ATOM 2599 O O . GLN A 1 327 ? 8.759 4.177 -24.677 1.00 90.94 327 GLN A O 1
ATOM 2604 N N . LEU A 1 328 ? 7.719 2.901 -23.154 1.00 86.56 328 LEU A N 1
ATOM 2605 C CA . LEU A 1 328 ? 8.725 1.842 -23.164 1.00 86.56 328 LEU A CA 1
ATOM 2606 C C . LEU A 1 328 ? 8.774 1.123 -24.520 1.00 86.56 328 LEU A C 1
ATOM 2608 O O . LEU A 1 328 ? 9.865 0.879 -25.035 1.00 86.56 328 LEU A O 1
ATOM 2612 N N . LYS A 1 329 ? 7.617 0.829 -25.123 1.00 90.75 329 LYS A N 1
ATOM 2613 C CA . LYS A 1 329 ? 7.532 0.214 -26.458 1.00 90.75 329 LYS A CA 1
ATOM 2614 C C . LYS A 1 329 ? 8.154 1.095 -27.534 1.00 90.75 329 LYS A C 1
ATOM 2616 O O . LYS A 1 329 ? 8.912 0.584 -28.356 1.00 90.75 329 LYS A O 1
ATOM 2621 N N . ASP A 1 330 ? 7.888 2.396 -27.491 1.00 91.56 330 ASP A N 1
ATOM 2622 C CA . ASP A 1 330 ? 8.478 3.353 -28.429 1.00 91.56 330 ASP A CA 1
ATOM 2623 C C . ASP A 1 330 ? 10.009 3.382 -28.289 1.00 91.56 330 ASP A C 1
ATOM 2625 O O . ASP A 1 330 ? 10.725 3.261 -29.283 1.00 91.56 330 ASP A O 1
ATOM 2629 N N . ASN A 1 331 ? 10.526 3.406 -27.054 1.00 87.38 331 ASN A N 1
ATOM 2630 C CA . ASN A 1 331 ? 11.970 3.355 -26.796 1.00 87.38 331 ASN A CA 1
ATOM 2631 C C . ASN A 1 331 ? 12.618 2.057 -27.319 1.00 87.38 331 ASN A C 1
ATOM 2633 O O . ASN A 1 331 ? 13.733 2.085 -27.847 1.00 87.38 331 ASN A O 1
ATOM 2637 N N . ILE A 1 332 ? 11.940 0.913 -27.169 1.00 85.75 332 ILE A N 1
ATOM 2638 C CA . ILE A 1 332 ? 12.410 -0.378 -27.693 1.00 85.75 332 ILE A CA 1
ATOM 2639 C C . ILE A 1 332 ? 12.435 -0.356 -29.226 1.00 85.75 332 ILE A C 1
ATOM 2641 O O . ILE A 1 332 ? 13.417 -0.796 -29.829 1.00 85.75 332 ILE A O 1
ATOM 2645 N N . ALA A 1 333 ? 11.384 0.172 -29.858 1.00 89.19 333 ALA A N 1
ATOM 2646 C CA . ALA A 1 333 ? 11.292 0.275 -31.311 1.00 89.19 333 ALA A CA 1
ATOM 2647 C C . ALA A 1 333 ? 12.383 1.193 -31.889 1.00 89.19 333 ALA A C 1
ATOM 2649 O O . ALA A 1 333 ? 13.018 0.844 -32.887 1.00 89.19 333 ALA A O 1
ATOM 2650 N N . ASP A 1 334 ? 12.649 2.331 -31.248 1.00 90.44 334 ASP A N 1
ATOM 2651 C CA . ASP A 1 334 ? 13.733 3.248 -31.619 1.00 90.44 334 ASP A CA 1
ATOM 2652 C C . ASP A 1 334 ? 15.099 2.566 -31.537 1.00 90.44 334 ASP A C 1
ATOM 2654 O O . ASP A 1 334 ? 15.856 2.572 -32.510 1.00 90.44 334 ASP A O 1
ATOM 2658 N N . TYR A 1 335 ? 15.376 1.879 -30.426 1.00 87.69 335 TYR A N 1
ATOM 2659 C CA . TYR A 1 335 ? 16.617 1.125 -30.251 1.00 87.69 335 TYR A CA 1
ATOM 2660 C C . TYR A 1 335 ? 16.818 0.063 -31.345 1.00 87.69 335 TYR A C 1
ATOM 2662 O O . TYR A 1 335 ? 17.919 -0.083 -31.885 1.00 87.69 335 TYR A O 1
ATOM 2670 N N . GLN A 1 336 ? 15.762 -0.672 -31.706 1.00 87.06 336 GLN A N 1
ATOM 2671 C CA . GLN A 1 336 ? 15.824 -1.666 -32.781 1.00 87.06 336 GLN A CA 1
ATOM 2672 C C . GLN A 1 336 ? 16.112 -1.015 -34.141 1.00 87.06 336 GLN A C 1
ATOM 2674 O O . GLN A 1 336 ? 16.952 -1.524 -34.888 1.00 87.06 336 GLN A O 1
ATOM 2679 N N . ARG A 1 337 ? 15.472 0.121 -34.457 1.00 90.56 337 ARG A N 1
ATOM 2680 C CA . ARG A 1 337 ? 15.719 0.870 -35.703 1.00 90.56 337 ARG A CA 1
ATOM 2681 C C . ARG A 1 337 ? 17.168 1.337 -35.809 1.00 90.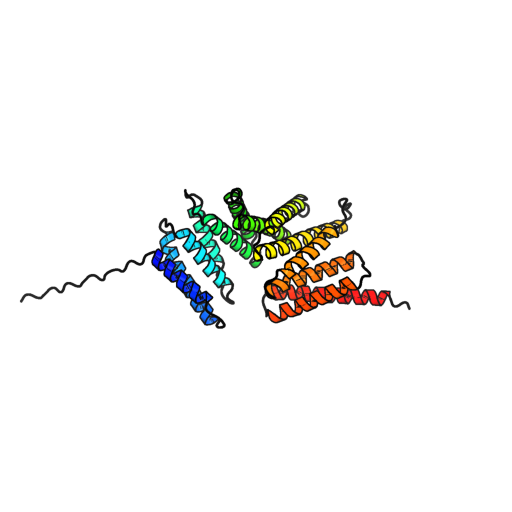56 337 ARG A C 1
ATOM 2683 O O . ARG A 1 337 ? 17.802 1.090 -36.836 1.00 90.56 337 ARG A O 1
ATOM 2690 N N . ASP A 1 338 ? 17.705 1.925 -34.745 1.00 87.69 338 ASP A N 1
ATOM 2691 C CA . ASP A 1 338 ? 19.092 2.400 -34.701 1.00 87.69 338 ASP A CA 1
ATOM 2692 C C . ASP A 1 338 ? 20.091 1.245 -34.864 1.00 87.69 338 ASP A C 1
ATOM 2694 O O . ASP A 1 338 ? 21.062 1.342 -35.623 1.00 87.69 338 ASP A O 1
ATOM 2698 N N . LYS A 1 339 ? 19.823 0.104 -34.216 1.00 84.69 339 LYS A N 1
ATOM 2699 C CA . LYS A 1 339 ? 20.648 -1.103 -34.351 1.00 84.69 339 LYS A CA 1
ATOM 2700 C C . LYS A 1 339 ? 20.625 -1.641 -35.784 1.00 84.69 339 LYS A C 1
ATOM 2702 O O . LYS A 1 339 ? 21.689 -1.935 -36.326 1.00 84.69 339 LYS A O 1
ATOM 2707 N N . HIS A 1 340 ? 19.462 -1.711 -36.435 1.00 87.00 340 HIS A N 1
ATOM 2708 C CA . HIS A 1 340 ? 19.360 -2.133 -37.838 1.00 87.00 340 HIS A CA 1
ATOM 2709 C C . HIS A 1 340 ? 20.078 -1.181 -38.806 1.00 87.00 340 HIS A C 1
ATOM 2711 O O . HIS A 1 340 ? 20.767 -1.652 -39.716 1.00 87.00 340 HIS A O 1
ATOM 2717 N N . ALA A 1 341 ? 19.977 0.133 -38.586 1.00 89.25 341 ALA A N 1
ATOM 2718 C CA . ALA A 1 341 ? 20.692 1.131 -39.380 1.00 89.25 341 ALA A CA 1
ATOM 2719 C C . ALA A 1 341 ? 22.219 0.976 -39.257 1.00 89.25 341 ALA A C 1
ATOM 2721 O O . ALA A 1 341 ? 22.933 1.132 -40.243 1.00 89.25 341 ALA A O 1
ATOM 2722 N N . SER A 1 342 ? 22.721 0.600 -38.076 1.00 84.56 342 SER A N 1
ATOM 2723 C CA . SER A 1 342 ? 24.159 0.384 -37.850 1.00 84.56 342 SER A CA 1
ATOM 2724 C C . SER A 1 342 ? 24.726 -0.894 -38.492 1.00 84.56 342 SER A C 1
ATOM 2726 O O . SER A 1 342 ? 25.935 -0.982 -38.699 1.00 84.56 342 SER A O 1
ATOM 2728 N N . ILE A 1 343 ? 23.874 -1.878 -38.813 1.00 83.06 343 ILE A N 1
ATOM 2729 C CA . ILE A 1 343 ? 24.272 -3.197 -39.347 1.00 83.06 343 ILE A CA 1
ATOM 2730 C C . ILE A 1 343 ? 24.179 -3.260 -40.880 1.00 83.06 343 ILE A C 1
ATOM 2732 O O . ILE A 1 343 ? 24.690 -4.206 -41.469 1.00 83.06 343 ILE A O 1
ATOM 2736 N N . SER A 1 344 ? 23.569 -2.275 -41.545 1.00 73.38 344 SER A N 1
ATOM 2737 C CA . SER A 1 344 ? 23.522 -2.211 -43.014 1.00 73.38 344 SER A CA 1
ATOM 2738 C C . SER A 1 344 ? 24.676 -1.346 -43.544 1.00 73.38 344 SER A C 1
ATOM 2740 O O . SER A 1 344 ? 24.502 -0.132 -43.658 1.00 73.38 344 SER A O 1
ATOM 2742 N N . PRO A 1 345 ? 25.868 -1.907 -43.836 1.00 61.25 345 PRO A N 1
ATOM 2743 C CA . PRO A 1 345 ? 26.899 -1.163 -44.542 1.00 61.25 345 PRO A CA 1
ATOM 2744 C C . PRO A 1 345 ? 26.431 -0.907 -45.980 1.00 61.25 345 PRO A C 1
ATOM 2746 O O . PRO A 1 345 ? 25.909 -1.814 -46.630 1.00 61.25 345 PRO A O 1
ATOM 2749 N N . ASN A 1 346 ? 26.608 0.333 -46.444 1.00 58.00 346 ASN A N 1
ATOM 2750 C CA . ASN A 1 346 ? 26.500 0.692 -47.862 1.00 58.00 346 ASN A CA 1
ATOM 2751 C C . ASN A 1 346 ? 27.436 -0.144 -48.738 1.00 58.00 346 ASN A C 1
ATOM 2753 O O . ASN A 1 346 ? 28.573 -0.415 -48.280 1.00 58.00 346 ASN A O 1
#

Organism: NCBI:txid179855

Foldseek 3Di:
DDDDDDDDDDPDDDDDDLVNLVVVLVVLVVVLVPDPDDLVVNLVSLVSSLVSLVVSQVVCLVDPDLCNLVSLLSNLVSQVVQVVRPPGDGLVVNLVSLVSVLVVQVPDPPGRPCSLVSLLSNLVSLVVCCVVVVDPVSLVSSLVSLVVSCVVCVVVPDPSNLSSLLSNLVSLLVCVVVVVDDLDDPVSLVSNVVSLVSLVSQCPDPDLVSVLSSLQSLLSSLVVLLVSLVVVVVPPDDRDPQRSPVVSLVSSLVSLVVSCVSQPDLVSNLVSLLSNLVSLVVSCVVVVDPDCVSVVSSVVSLVSNVVSLVVVDDDPVSVVSVVSSVVSVVVSVVVVVVVVVVPDDD